Protein AF-0000000067030220 (afdb_homodimer)

InterPro domains:
  IPR007110 Immunoglobulin-like domain [PS50835] (12-114)
  IPR013783 Immunoglobulin-like fold [G3DSA:2.60.40.10] (2-117)
  IPR036179 Immunoglobulin-like domain superfamily [SSF48726] (13-114)

Organism: Dracunculus medinensis (NCBI:txid318479)

Foldseek 3Di:
DPPPPFFWPDFFDPDAAEEEAFDFWDKGWTWGDLVQQPCVFKKKFKWWADPNDIDGAAIDVDGDPPVAWDFDDDSTTGMITGGGDHCRPQQGKMWIWMAGPVPGDIDIGMYGYHYDD/DPPPPFQWPDFFDPDAAEEEAFDFWDKGWTWGDLVQQPCVFKKKFKWWADPNDIDGAAIDVDGDPPVAWDFDDDSTTGMITGGGDHCVPQQGKMWIWMAGPVPGDIDIGMYGYHYDD

Sequence (234 aa):
MSSDEQVFLTTPKSEPYFVLEGQTDLILECSFSPKYSNRSRYEVAWTMVTQDLPKHLTRNDASFVKSKYELLQNDRKYNLQIKRVQYQYDNGKFYCTLLDKENGAQKIAQATVVVMGMSSDEQVFLTTPKSEPYFVLEGQTDLILECSFSPKYSNRSRYEVAWTMVTQDLPKHLTRNDASFVKSKYELLQNDRKYNLQIKRVQYQYDNGKFYCTLLDKENGAQKIAQATVVVMG

Nearest PDB structures (foldseek):
  4at6-assembly8_P  TM=6.973E-01  e=7.890E-05  Mus musculus
  7xsa-assembly2_I  TM=7.658E-01  e=1.435E-03  Homo sapiens
  7czw-assembly1_L  TM=6.803E-01  e=2.630E-04  Homo sapiens
  7vac-assembly1_A  TM=7.139E-01  e=1.153E-03  Mus musculus
  5t3x-assembly1_E  TM=6.762E-01  e=1.435E-03  Homo sapiens

Structure (mmCIF, N/CA/C/O backbone):
data_AF-0000000067030220-model_v1
#
loop_
_entity.id
_entity.type
_entity.pdbx_description
1 polymer 'Ig-like domain-containing protein'
#
loop_
_atom_site.group_PDB
_atom_site.id
_atom_site.type_symbol
_atom_site.label_atom_id
_atom_site.label_alt_id
_atom_site.label_comp_id
_atom_site.label_asym_id
_atom_site.label_entity_id
_atom_site.label_seq_id
_atom_site.pdbx_PDB_ins_code
_atom_site.Cartn_x
_atom_site.Cartn_y
_atom_site.Cartn_z
_atom_site.occupancy
_atom_site.B_iso_or_equiv
_atom_site.auth_seq_id
_atom_site.auth_comp_id
_atom_site.auth_asym_id
_atom_site.auth_atom_id
_atom_site.pdbx_PDB_model_num
ATOM 1 N N . MET A 1 1 ? 32.25 12.406 -1.444 1 25.44 1 MET A N 1
ATOM 2 C CA . MET A 1 1 ? 31.141 12.18 -0.52 1 25.44 1 MET A CA 1
ATOM 3 C C . MET A 1 1 ? 29.812 12.055 -1.271 1 25.44 1 MET A C 1
ATOM 5 O O . MET A 1 1 ? 29.375 13.016 -1.902 1 25.44 1 MET A O 1
ATOM 9 N N . SER A 1 2 ? 29.328 11.188 -1.988 1 34.44 2 SER A N 1
ATOM 10 C CA . SER A 1 2 ? 28.188 11.219 -2.9 1 34.44 2 SER A CA 1
ATOM 11 C C . SER A 1 2 ? 26.969 11.82 -2.229 1 34.44 2 SER A C 1
ATOM 13 O O . SER A 1 2 ? 26.562 11.383 -1.146 1 34.44 2 SER A O 1
ATOM 15 N N . SER A 1 3 ? 26.531 13.008 -2.172 1 37.88 3 SER A N 1
ATOM 16 C CA . SER A 1 3 ? 25.594 13.766 -1.343 1 37.88 3 SER A CA 1
ATOM 17 C C . SER A 1 3 ? 24.266 13.023 -1.183 1 37.88 3 SER A C 1
ATOM 19 O O . SER A 1 3 ? 23.625 12.688 -2.172 1 37.88 3 SER A O 1
ATOM 21 N N . ASP A 1 4 ? 24 12.016 -0.39 1 47.59 4 ASP A N 1
ATOM 22 C CA . ASP A 1 4 ? 22.797 11.281 -0.052 1 47.59 4 ASP A CA 1
ATOM 23 C C . ASP A 1 4 ? 21.547 12.156 -0.223 1 47.59 4 ASP A C 1
ATOM 25 O O . ASP A 1 4 ? 21.328 13.086 0.551 1 47.59 4 ASP A O 1
ATOM 29 N N . GLU A 1 5 ? 21.297 12.516 -1.373 1 63.41 5 GLU A N 1
ATOM 30 C CA . GLU A 1 5 ? 20.266 13.453 -1.77 1 63.41 5 G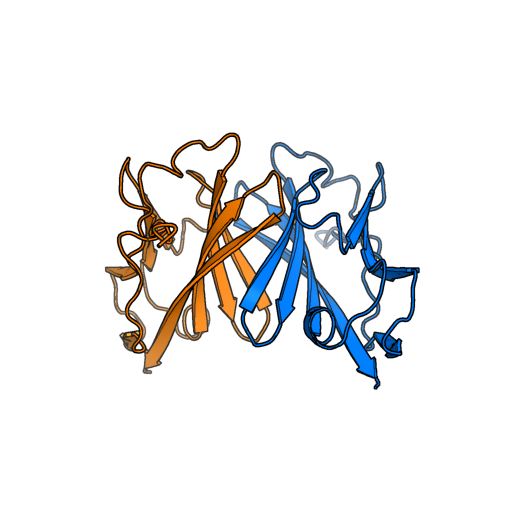LU A CA 1
ATOM 31 C C . GLU A 1 5 ? 18.969 13.211 -0.982 1 63.41 5 GLU A C 1
ATOM 33 O O . GLU A 1 5 ? 18.5 12.078 -0.889 1 63.41 5 GLU A O 1
ATOM 38 N N . GLN A 1 6 ? 18.594 14.102 -0.095 1 89.88 6 GLN A N 1
ATOM 39 C CA . GLN A 1 6 ? 17.469 14.117 0.817 1 89.88 6 GLN A CA 1
ATOM 40 C C . GLN A 1 6 ? 16.156 13.938 0.061 1 89.88 6 GLN A C 1
ATOM 42 O O . GLN A 1 6 ? 15.812 14.742 -0.806 1 89.88 6 GLN A O 1
ATOM 47 N N . VAL A 1 7 ? 15.516 12.789 0.095 1 95.81 7 VAL A N 1
ATOM 48 C CA . VAL A 1 7 ? 14.242 12.5 -0.558 1 95.81 7 VAL A CA 1
ATOM 49 C C . VAL A 1 7 ? 13.133 13.336 0.075 1 95.81 7 VAL A C 1
ATOM 51 O O . VAL A 1 7 ? 12.406 14.047 -0.625 1 95.81 7 VAL A O 1
ATOM 54 N N . PHE A 1 8 ? 13.102 13.383 1.329 1 97.75 8 PHE A N 1
ATOM 55 C CA . PHE A 1 8 ? 12.055 14.102 2.047 1 97.75 8 PHE A CA 1
ATOM 56 C C . PHE A 1 8 ? 12.555 15.477 2.48 1 97.75 8 PHE A C 1
ATOM 58 O O . PHE A 1 8 ? 13.672 15.609 2.982 1 97.75 8 PHE A O 1
ATOM 65 N N . LEU A 1 9 ? 11.742 16.453 2.184 1 97.25 9 LEU A N 1
ATOM 66 C CA . LEU A 1 9 ? 11.969 17.766 2.777 1 97.25 9 LEU A CA 1
ATOM 67 C C . LEU A 1 9 ? 11.258 17.891 4.117 1 97.25 9 LEU A C 1
ATOM 69 O O . LEU A 1 9 ? 11.75 18.547 5.027 1 97.25 9 LEU A O 1
ATOM 73 N N . THR A 1 10 ? 10.078 17.344 4.184 1 97.5 10 THR A N 1
ATOM 74 C CA . THR A 1 10 ? 9.305 17.25 5.414 1 97.5 10 THR A CA 1
ATOM 75 C C . THR A 1 10 ? 8.781 15.836 5.613 1 97.5 10 THR A C 1
ATOM 77 O O . THR A 1 10 ? 8.383 15.172 4.652 1 97.5 10 THR A O 1
ATOM 80 N N . THR A 1 11 ? 8.812 15.359 6.871 1 98.06 11 THR A N 1
ATOM 81 C CA . THR A 1 11 ? 8.25 14.07 7.258 1 98.06 11 THR A CA 1
ATOM 82 C C . THR A 1 11 ? 7.301 14.234 8.438 1 98.06 11 THR A C 1
ATOM 84 O O . THR A 1 11 ? 7.312 15.258 9.117 1 98.06 11 THR A O 1
ATOM 87 N N . PRO A 1 12 ? 6.402 13.188 8.617 1 98.06 12 PRO A N 1
ATOM 88 C CA . PRO A 1 12 ? 5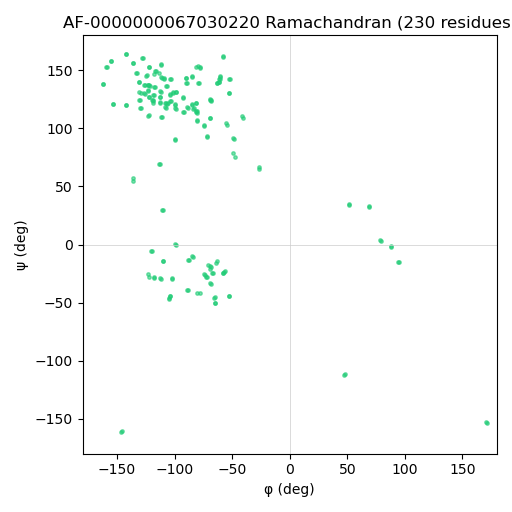.656 13.211 9.883 1 98.06 12 PRO A CA 1
ATOM 89 C C . PRO A 1 12 ? 6.566 13.203 11.109 1 98.06 12 PRO A C 1
ATOM 91 O O . PRO A 1 12 ? 7.746 12.859 11 1 98.06 12 PRO A O 1
ATOM 94 N N . LYS A 1 13 ? 5.945 13.602 12.172 1 96.94 13 LYS A N 1
ATOM 95 C CA . LYS A 1 13 ? 6.707 13.555 13.422 1 96.94 13 LYS A CA 1
ATOM 96 C C . LYS A 1 13 ? 7.133 12.125 13.75 1 96.94 13 LYS A C 1
ATOM 98 O O . LYS A 1 13 ? 6.379 11.18 13.516 1 96.94 13 LYS A O 1
ATOM 103 N N . SER A 1 14 ? 8.32 12.016 14.273 1 95.62 14 SER A N 1
ATOM 104 C CA . SER A 1 14 ? 8.805 10.703 14.68 1 95.62 14 SER A CA 1
ATOM 105 C C . SER A 1 14 ? 8.023 10.172 15.883 1 95.62 14 SER A C 1
ATOM 107 O O . SER A 1 14 ? 7.797 8.969 16 1 95.62 14 SER A O 1
ATOM 109 N N . GLU A 1 15 ? 7.613 11.141 16.766 1 97.88 15 GLU A N 1
ATOM 110 C CA . GLU A 1 15 ? 6.777 10.766 17.891 1 97.88 15 GLU A CA 1
ATOM 111 C C . GLU A 1 15 ? 5.328 10.555 17.469 1 97.88 15 GLU A C 1
ATOM 113 O O . GLU A 1 15 ? 4.84 11.219 16.562 1 97.88 15 GLU A O 1
ATOM 118 N N . PRO A 1 16 ? 4.633 9.688 18.203 1 98.06 16 PRO A N 1
ATOM 119 C CA . PRO A 1 16 ? 3.23 9.453 17.859 1 98.06 16 PRO A CA 1
ATOM 120 C C . PRO A 1 16 ? 2.375 10.711 17.969 1 98.06 16 PRO A C 1
ATOM 122 O O . PRO A 1 16 ? 2.617 11.547 18.844 1 98.06 16 PRO A O 1
ATOM 125 N N . TYR A 1 17 ? 1.498 10.859 17.031 1 98.38 17 TYR A N 1
ATOM 126 C CA . TYR A 1 17 ? 0.419 11.828 17.172 1 98.38 17 TYR A CA 1
ATOM 127 C C . TYR A 1 17 ? -0.638 11.336 18.141 1 98.38 17 TYR A C 1
ATOM 129 O O . TYR A 1 17 ? -1.468 10.492 17.797 1 98.38 17 TYR A O 1
ATOM 137 N N . PHE A 1 18 ? -0.667 11.82 19.344 1 98.19 18 PHE A N 1
ATOM 138 C CA . PHE A 1 18 ? -1.723 11.516 20.297 1 98.19 18 PHE A CA 1
ATOM 139 C C . PHE A 1 18 ? -2.928 12.422 20.078 1 98.19 18 PHE A C 1
ATOM 141 O O . PHE A 1 18 ? -2.816 13.648 20.188 1 98.19 18 PHE A O 1
ATOM 148 N N . VAL A 1 19 ? -3.992 11.797 19.75 1 98.38 19 VAL A N 1
ATOM 149 C CA . VAL A 1 19 ? -5.145 12.609 19.375 1 98.38 19 VAL A CA 1
ATOM 150 C C . VAL A 1 19 ? -6.406 12.047 20.016 1 98.38 19 VAL A C 1
ATOM 152 O O . VAL A 1 19 ? -6.465 10.859 20.344 1 98.38 19 VAL A O 1
ATOM 155 N N . LEU A 1 20 ? -7.438 12.898 20.188 1 97.81 20 LEU A N 1
ATOM 156 C CA . LEU A 1 20 ? -8.719 12.469 20.75 1 97.81 20 LEU A CA 1
ATOM 157 C C . LEU A 1 20 ? -9.664 12.016 19.641 1 97.81 20 LEU A C 1
ATOM 159 O O . LEU A 1 20 ? -9.68 12.602 18.547 1 97.81 20 LEU A O 1
ATOM 163 N N . GLU A 1 21 ? -10.422 10.969 20 1 97.69 21 GLU A N 1
ATOM 164 C CA . GLU A 1 21 ? -11.492 10.586 19.078 1 97.69 21 GLU A CA 1
ATOM 165 C C . GLU A 1 21 ? -12.375 11.773 18.734 1 97.69 21 GLU A C 1
ATOM 167 O O . GLU A 1 21 ? -12.75 12.547 19.625 1 97.69 21 GLU A O 1
ATOM 172 N N . GLY A 1 22 ? -12.594 11.961 17.438 1 97.5 22 GLY A N 1
ATOM 173 C CA . GLY A 1 22 ? -13.461 13.039 17 1 97.5 22 GLY A CA 1
ATOM 174 C C . GLY A 1 22 ? -12.711 14.305 16.656 1 97.5 22 GLY A C 1
ATOM 175 O O . GLY A 1 22 ? -13.273 15.234 16.078 1 97.5 22 GLY A O 1
ATOM 176 N N . GLN A 1 23 ? -11.43 14.359 17.094 1 97.25 23 GLN A N 1
ATOM 177 C CA . GLN A 1 23 ? -10.625 15.523 16.734 1 97.25 23 GLN A CA 1
ATOM 178 C C . GLN A 1 23 ? -10.648 15.75 15.219 1 97.25 23 GLN A C 1
ATOM 180 O O . GLN A 1 23 ? -10.68 14.797 14.445 1 97.25 23 GLN A O 1
ATOM 185 N N . THR A 1 24 ? -10.68 17.016 14.859 1 96.69 24 THR A N 1
ATOM 186 C CA . THR A 1 24 ? -10.703 17.328 13.438 1 96.69 24 THR A CA 1
ATOM 187 C C . THR A 1 24 ? -9.398 18 13 1 96.69 24 THR A C 1
ATOM 189 O O . THR A 1 24 ? -8.625 18.453 13.844 1 96.69 24 THR A O 1
ATOM 192 N N . ASP A 1 25 ? -9.109 17.844 11.695 1 90.88 25 ASP A N 1
ATOM 193 C CA . ASP A 1 25 ? -8.078 18.609 11 1 90.88 25 ASP A CA 1
ATOM 194 C C . ASP A 1 25 ? -6.68 18.219 11.477 1 90.88 25 ASP A C 1
ATOM 196 O O . ASP A 1 25 ? -5.836 19.078 11.711 1 90.88 25 ASP A O 1
ATOM 200 N N . LEU A 1 26 ? -6.5 16.984 11.852 1 97.88 26 LEU A N 1
ATOM 201 C CA . LEU A 1 26 ? -5.148 16.484 12.031 1 97.88 26 LEU A CA 1
ATOM 202 C C . LEU A 1 26 ? -4.422 16.375 10.695 1 97.88 26 LEU A C 1
ATOM 204 O O . LEU A 1 26 ? -4.926 15.75 9.758 1 97.88 26 LEU A O 1
ATOM 208 N N . ILE A 1 27 ? -3.285 17.016 10.586 1 98.44 27 ILE A N 1
ATOM 209 C CA . ILE A 1 27 ? -2.537 17 9.328 1 98.44 27 ILE A CA 1
ATOM 210 C C . ILE A 1 27 ? -1.228 16.234 9.516 1 98.44 27 ILE A C 1
ATOM 212 O O . ILE A 1 27 ? -0.438 16.547 10.406 1 98.44 27 ILE A O 1
ATOM 216 N N . LEU A 1 28 ? -0.983 15.219 8.781 1 98.75 28 LEU A N 1
ATOM 217 C CA . LEU A 1 28 ? 0.29 14.516 8.672 1 98.75 28 LEU A CA 1
ATOM 218 C C . LEU A 1 28 ? 1.135 15.086 7.539 1 98.75 28 LEU A C 1
ATOM 220 O O . LEU A 1 28 ? 0.777 14.961 6.363 1 98.75 28 LEU A O 1
ATOM 224 N N . GLU A 1 29 ? 2.256 15.688 7.922 1 98.38 29 GLU A N 1
ATOM 225 C CA . GLU A 1 29 ? 3.051 16.422 6.941 1 98.38 29 GLU A CA 1
ATOM 226 C C . GLU A 1 29 ? 4.004 15.5 6.191 1 98.38 29 GLU A C 1
ATOM 228 O O . GLU A 1 29 ? 4.566 14.57 6.781 1 98.38 29 GLU A O 1
ATOM 233 N N . CYS A 1 30 ? 4.184 15.812 4.945 1 98.5 30 CYS A N 1
ATOM 234 C CA . CYS A 1 30 ? 5.109 15.109 4.062 1 98.5 30 CYS A CA 1
ATOM 235 C C . CYS A 1 30 ? 5.426 15.945 2.83 1 98.5 30 CYS A C 1
ATOM 237 O O . CYS A 1 30 ? 4.543 16.609 2.281 1 98.5 30 CYS A O 1
ATOM 239 N N . SER A 1 31 ? 6.668 15.984 2.41 1 98.12 31 SER A N 1
ATOM 240 C CA . SER A 1 31 ? 7.062 16.641 1.168 1 98.12 31 SER A CA 1
ATOM 241 C C . SER A 1 31 ? 8.359 16.047 0.618 1 98.12 31 SER A C 1
ATOM 243 O O . SER A 1 31 ? 9.141 15.461 1.363 1 98.12 31 SER A O 1
ATOM 245 N N . PHE A 1 32 ? 8.484 16.25 -0.64 1 97.12 32 PHE A N 1
ATOM 246 C CA . PHE A 1 32 ? 9.609 15.633 -1.321 1 97.12 32 PHE A CA 1
ATOM 247 C C . PHE A 1 32 ? 10.477 16.688 -2.002 1 97.12 32 PHE A C 1
ATOM 249 O O . PHE A 1 32 ? 9.984 17.734 -2.414 1 97.12 32 PHE A O 1
ATOM 256 N N . SER A 1 33 ? 11.703 16.359 -2.137 1 95.94 33 SER A N 1
ATOM 257 C CA . SER A 1 33 ? 12.617 17.188 -2.908 1 95.94 33 SER A CA 1
ATOM 258 C C . SER A 1 33 ? 12.156 17.312 -4.355 1 95.94 33 SER A C 1
ATOM 260 O O . SER A 1 33 ? 11.648 16.359 -4.941 1 95.94 33 SER A O 1
ATOM 262 N N . PRO A 1 34 ? 12.375 18.5 -4.992 1 94.44 34 PRO A N 1
ATOM 263 C CA . PRO A 1 34 ? 11.961 18.734 -6.379 1 94.44 34 PRO A CA 1
ATOM 264 C C . PRO A 1 34 ? 12.57 17.719 -7.348 1 94.44 34 PRO A C 1
ATOM 266 O O . PRO A 1 34 ? 12.008 17.453 -8.414 1 94.44 34 PRO A O 1
ATOM 269 N N . LYS A 1 35 ? 13.633 17.172 -6.953 1 93.75 35 LYS A N 1
ATOM 270 C CA . LYS A 1 35 ? 14.305 16.172 -7.77 1 93.75 35 LYS A CA 1
ATOM 271 C C . LYS A 1 35 ? 13.375 15 -8.078 1 93.75 35 LYS A C 1
ATOM 273 O O . LYS A 1 35 ? 13.523 14.344 -9.109 1 93.75 35 LYS A O 1
ATOM 278 N N . TYR A 1 36 ? 12.406 14.812 -7.242 1 95.25 36 TYR A N 1
ATOM 279 C CA . TYR A 1 36 ? 11.562 13.633 -7.352 1 95.25 36 TYR A CA 1
ATOM 280 C C . TYR A 1 36 ? 10.156 14 -7.812 1 95.25 36 TYR A C 1
ATOM 282 O O . TYR A 1 36 ? 9.188 13.312 -7.48 1 95.25 36 TYR A O 1
ATOM 290 N N . SER A 1 37 ? 10.062 15.062 -8.578 1 94.19 37 SER A N 1
ATOM 291 C CA . SER A 1 37 ? 8.758 15.594 -8.969 1 94.19 37 SER A CA 1
ATOM 292 C C . SER A 1 37 ? 8.25 14.93 -10.242 1 94.19 37 SER A C 1
ATOM 294 O O . SER A 1 37 ? 7.082 15.07 -10.602 1 94.19 37 SER A O 1
ATOM 296 N N . ASN A 1 38 ? 9.109 14.195 -10.984 1 95.12 38 ASN A N 1
ATOM 297 C CA . ASN A 1 38 ? 8.727 13.539 -12.227 1 95.12 38 ASN A CA 1
ATOM 298 C C . ASN A 1 38 ? 7.773 12.367 -11.969 1 95.12 38 ASN A C 1
ATOM 300 O O . ASN A 1 38 ? 8.211 11.289 -11.562 1 95.12 38 ASN A O 1
ATOM 304 N N . ARG A 1 39 ? 6.469 12.477 -12.328 1 93.81 39 ARG A N 1
ATOM 305 C CA . ARG A 1 39 ? 5.449 11.484 -11.992 1 93.81 39 ARG A CA 1
ATOM 306 C C . ARG A 1 39 ? 5.438 10.336 -12.992 1 93.81 39 ARG A C 1
ATOM 308 O O . ARG A 1 39 ? 4.762 9.328 -12.781 1 93.81 39 ARG A O 1
ATOM 315 N N . SER A 1 40 ? 6.145 10.477 -14.094 1 94.81 40 SER A N 1
ATOM 316 C CA . SER A 1 40 ? 6.312 9.336 -14.984 1 94.81 40 SER A CA 1
ATOM 317 C C . SER A 1 40 ? 7.25 8.297 -14.383 1 94.81 40 SER A C 1
ATOM 319 O O . SER A 1 40 ? 7.133 7.105 -14.672 1 94.81 40 SER A O 1
ATOM 321 N N . ARG A 1 41 ? 8.148 8.82 -13.555 1 96.31 41 ARG A N 1
ATOM 322 C CA . ARG A 1 41 ? 9.109 7.906 -12.953 1 96.31 41 ARG A CA 1
ATOM 323 C C . ARG A 1 41 ? 8.766 7.629 -11.492 1 96.31 41 ARG A C 1
ATOM 325 O O . ARG A 1 41 ? 8.742 6.473 -11.062 1 96.31 41 ARG A O 1
ATOM 332 N N . TYR A 1 42 ? 8.461 8.711 -10.75 1 96.88 42 TYR A N 1
ATOM 333 C CA . TYR A 1 42 ? 8.234 8.57 -9.32 1 96.88 42 TYR A CA 1
ATOM 334 C C . TYR A 1 42 ? 6.746 8.641 -8.992 1 96.88 42 TYR A C 1
ATOM 336 O O . TYR A 1 42 ? 6.004 9.398 -9.625 1 96.88 42 TYR A O 1
ATOM 344 N N . GLU A 1 43 ? 6.379 7.84 -8.062 1 97.06 43 GLU A N 1
ATOM 345 C CA . GLU A 1 43 ? 5.023 7.848 -7.527 1 97.06 43 GLU A CA 1
ATOM 346 C C . GLU A 1 43 ? 5.027 8.117 -6.023 1 97.06 43 GLU A C 1
ATOM 348 O O . GLU A 1 43 ? 5.871 7.586 -5.297 1 97.06 43 GLU A O 1
ATOM 353 N N . VAL A 1 44 ? 4.117 8.961 -5.594 1 97.56 44 VAL A N 1
ATOM 354 C CA . VAL A 1 44 ? 3.984 9.234 -4.168 1 97.56 44 VAL A CA 1
ATOM 355 C C . VAL A 1 44 ? 2.613 8.766 -3.68 1 97.56 44 VAL A C 1
ATOM 357 O O . VAL A 1 44 ? 1.64 8.781 -4.438 1 97.56 44 VAL A O 1
ATOM 360 N N . ALA A 1 45 ? 2.561 8.352 -2.408 1 98.38 45 ALA A N 1
ATOM 361 C CA . ALA A 1 45 ? 1.303 7.809 -1.907 1 98.38 45 ALA A CA 1
ATOM 362 C C . ALA A 1 45 ? 1.243 7.875 -0.384 1 98.38 45 ALA A C 1
ATOM 364 O O . ALA A 1 45 ? 2.279 7.895 0.284 1 98.38 45 ALA A O 1
ATOM 365 N N . TRP A 1 46 ? 0.033 7.953 0.089 1 98.75 46 TRP A N 1
ATOM 366 C CA . TRP A 1 46 ? -0.25 7.625 1.481 1 98.75 46 TRP A CA 1
ATOM 367 C C . TRP A 1 46 ? -0.908 6.254 1.594 1 98.75 46 TRP A C 1
ATOM 369 O O . TRP A 1 46 ? -1.867 5.957 0.877 1 98.75 46 TRP A O 1
ATOM 379 N N . THR A 1 47 ? -0.373 5.414 2.438 1 98.62 47 THR A N 1
ATOM 380 C CA . THR A 1 47 ? -0.932 4.117 2.801 1 98.62 47 THR A CA 1
ATOM 381 C C . THR A 1 47 ? -1.145 4.023 4.309 1 98.62 47 THR A C 1
ATOM 383 O O . THR A 1 47 ? -0.329 4.52 5.09 1 98.62 47 THR A O 1
ATOM 386 N N . MET A 1 48 ? -2.236 3.488 4.648 1 97.88 48 MET A N 1
ATOM 387 C CA . MET A 1 48 ? -2.455 3.232 6.066 1 97.88 48 MET A CA 1
ATOM 388 C C . MET A 1 48 ? -2.395 1.738 6.367 1 97.88 48 MET A C 1
ATOM 390 O O . MET A 1 48 ? -2.828 0.919 5.555 1 97.88 48 MET A O 1
ATOM 394 N N . VAL A 1 49 ? -1.849 1.405 7.492 1 96.38 49 VAL A N 1
ATOM 395 C CA . VAL A 1 49 ? -1.869 0.035 7.996 1 96.38 49 VAL A CA 1
ATOM 396 C C . VAL A 1 49 ? -2.514 0.001 9.383 1 96.38 49 VAL A C 1
ATOM 398 O O . VAL A 1 49 ? -1.978 0.569 10.336 1 96.38 49 VAL A O 1
ATOM 401 N N . THR A 1 50 ? -3.623 -0.571 9.375 1 90.56 50 THR A N 1
ATOM 402 C CA . THR A 1 50 ? -4.324 -0.807 10.633 1 90.56 50 THR A CA 1
ATOM 403 C C . THR A 1 50 ? -4.625 -2.293 10.812 1 90.56 50 THR A C 1
ATOM 405 O O . THR A 1 50 ? -5.062 -2.961 9.875 1 90.56 50 THR A O 1
ATOM 408 N N . GLN A 1 51 ? -4.336 -2.842 12 1 85.81 51 GLN A N 1
ATOM 409 C CA . GLN A 1 51 ? -4.539 -4.262 12.266 1 85.81 51 GLN A CA 1
ATOM 410 C C . GLN A 1 51 ? -3.893 -5.125 11.188 1 85.81 51 GLN A C 1
ATOM 412 O O . GLN A 1 51 ? -4.523 -6.051 10.664 1 85.81 51 GLN A O 1
ATOM 417 N N . ASP A 1 52 ? -2.803 -4.727 10.633 1 86.62 52 ASP A N 1
ATOM 418 C CA . ASP A 1 52 ? -1.959 -5.426 9.672 1 86.62 52 ASP A CA 1
ATOM 419 C C . ASP A 1 52 ? -2.547 -5.344 8.258 1 86.62 52 ASP A C 1
ATOM 421 O O . ASP A 1 52 ? -2.09 -6.035 7.352 1 86.62 52 ASP A O 1
ATOM 425 N N . LEU A 1 53 ? -3.656 -4.602 8.18 1 93.31 53 LEU A N 1
ATOM 426 C CA . LEU A 1 53 ? -4.309 -4.477 6.883 1 93.31 53 LEU A CA 1
ATOM 427 C C . LEU A 1 53 ? -3.934 -3.164 6.207 1 93.31 53 LEU A C 1
ATOM 429 O O . LEU A 1 53 ? -4.25 -2.086 6.715 1 93.31 53 LEU A O 1
ATOM 433 N N . PRO A 1 54 ? -3.262 -3.281 5.043 1 97.31 54 PRO A N 1
ATOM 434 C CA . PRO A 1 54 ? -2.951 -2.045 4.324 1 97.31 54 PRO A CA 1
ATOM 435 C C . PRO A 1 54 ? -4.145 -1.5 3.541 1 97.31 54 PRO A C 1
ATOM 437 O O . PRO A 1 54 ? -4.922 -2.273 2.977 1 97.31 54 PRO A O 1
ATOM 440 N N . LYS A 1 55 ? -4.316 -0.211 3.576 1 97.25 55 LYS A N 1
ATOM 441 C CA . LYS A 1 55 ? -5.301 0.503 2.77 1 97.25 55 LYS A CA 1
ATOM 442 C C . LYS A 1 55 ? -4.648 1.626 1.969 1 97.25 55 LYS A C 1
ATOM 444 O O . LYS A 1 55 ? -3.875 2.416 2.514 1 97.25 55 LYS A O 1
ATOM 449 N N . HIS A 1 56 ? -4.949 1.633 0.707 1 98.5 56 HIS A N 1
ATOM 450 C CA . HIS A 1 56 ? -4.449 2.682 -0.174 1 98.5 56 HIS A CA 1
ATOM 451 C C . HIS A 1 56 ? -5.293 3.947 -0.06 1 98.5 56 HIS A C 1
ATOM 453 O O . HIS A 1 56 ? -6.477 3.943 -0.407 1 98.5 56 HIS A O 1
ATOM 459 N N . LEU A 1 57 ? -4.68 5.02 0.294 1 98.38 57 LEU A N 1
ATOM 460 C CA . LEU A 1 57 ? -5.457 6.23 0.539 1 98.38 57 LEU A CA 1
ATOM 461 C C . LEU A 1 57 ? -5.32 7.207 -0.624 1 98.38 57 LEU A C 1
ATOM 463 O O . LEU A 1 57 ? -6.305 7.82 -1.045 1 98.38 57 LEU A O 1
ATOM 467 N N . THR A 1 58 ? -4.086 7.371 -1.089 1 98.19 58 THR A N 1
ATOM 468 C CA . THR A 1 58 ? -3.826 8.32 -2.168 1 98.19 58 THR A CA 1
ATOM 469 C C . THR A 1 58 ? -2.768 7.773 -3.121 1 98.19 58 THR A C 1
ATOM 471 O O . THR A 1 58 ? -2.037 6.84 -2.779 1 98.19 58 THR A O 1
ATOM 474 N N . ARG A 1 59 ? -2.684 8.328 -4.238 1 96.31 59 ARG A N 1
ATOM 475 C CA . ARG A 1 59 ? -1.647 8.102 -5.242 1 96.31 59 ARG A CA 1
ATOM 476 C C . ARG A 1 59 ? -1.461 9.328 -6.125 1 96.31 59 ARG A C 1
ATOM 478 O O . ARG A 1 59 ? -2.387 9.742 -6.828 1 96.31 59 ARG A O 1
ATOM 485 N N . ASN A 1 60 ? -0.25 9.82 -6.098 1 95.44 60 ASN A N 1
ATOM 486 C CA . ASN A 1 60 ? -0 11.078 -6.797 1 95.44 60 ASN A CA 1
ATOM 487 C C . ASN A 1 60 ? -1.054 12.125 -6.457 1 95.44 60 ASN A C 1
ATOM 489 O O . ASN A 1 60 ? -1.206 12.508 -5.297 1 95.44 60 ASN A O 1
ATOM 493 N N . ASP A 1 61 ? -1.899 12.492 -7.418 1 95.5 61 ASP A N 1
ATOM 494 C CA . ASP A 1 61 ? -2.867 13.547 -7.137 1 95.5 61 ASP A CA 1
ATOM 495 C C . ASP A 1 61 ? -4.242 12.961 -6.816 1 95.5 61 ASP A C 1
ATOM 497 O O . ASP A 1 61 ? -5.184 13.703 -6.531 1 95.5 61 ASP A O 1
ATOM 501 N N . ALA A 1 62 ? -4.336 11.641 -6.836 1 94.75 62 ALA A N 1
ATOM 502 C CA . ALA A 1 62 ? -5.625 10.992 -6.594 1 94.75 62 ALA A CA 1
ATOM 503 C C . ALA A 1 62 ? -5.82 10.695 -5.109 1 94.75 62 ALA A C 1
ATOM 505 O O . ALA A 1 62 ? -4.879 10.289 -4.422 1 94.75 62 ALA A O 1
ATOM 506 N N . SER A 1 63 ? -7.059 10.938 -4.652 1 96.75 63 SER A N 1
ATOM 507 C CA . SER A 1 63 ? -7.508 10.555 -3.32 1 96.75 63 SER A CA 1
ATOM 508 C C . SER A 1 63 ? -8.664 9.562 -3.393 1 96.75 63 SER A C 1
ATOM 510 O O . SER A 1 63 ? -9.672 9.82 -4.043 1 96.75 63 SER A O 1
ATOM 512 N N . PHE A 1 64 ? -8.508 8.438 -2.654 1 97.75 64 PHE A N 1
ATOM 513 C CA . PHE A 1 64 ? -9.461 7.355 -2.871 1 97.75 64 PHE A CA 1
ATOM 514 C C . PHE A 1 64 ? -10.5 7.32 -1.756 1 97.75 64 PHE A C 1
ATOM 516 O O . PHE A 1 64 ? -11.609 6.824 -1.953 1 97.75 64 PHE A O 1
ATOM 523 N N . VAL A 1 65 ? -10.125 7.727 -0.634 1 96.25 65 VAL A N 1
ATOM 524 C CA . VAL A 1 65 ? -11.039 7.727 0.504 1 96.25 65 VAL A CA 1
ATOM 525 C C . VAL A 1 65 ? -11.359 9.164 0.906 1 96.25 65 VAL A C 1
ATOM 527 O O . VAL A 1 65 ? -11.062 9.586 2.027 1 96.25 65 VAL A O 1
ATOM 530 N N . LYS A 1 66 ? -12.039 9.844 0.149 1 95.69 66 LYS A N 1
ATOM 531 C CA . LYS A 1 66 ? -12.227 11.289 0.246 1 95.69 66 LYS A CA 1
ATOM 532 C C . LYS A 1 66 ? -13.141 11.648 1.412 1 95.69 66 LYS A C 1
ATOM 534 O O . LYS A 1 66 ? -13.086 12.766 1.931 1 95.69 66 LYS A O 1
ATOM 539 N N . SER A 1 67 ? -13.961 10.727 1.737 1 95.25 67 SER A N 1
ATOM 540 C CA . SER A 1 67 ? -14.891 11.008 2.83 1 95.25 67 SER A CA 1
ATOM 541 C C . SER A 1 67 ? -14.156 11.102 4.164 1 95.25 67 SER A C 1
ATOM 543 O O . SER A 1 67 ? -14.641 11.742 5.102 1 95.25 67 SER A O 1
ATOM 545 N N . LYS A 1 68 ? -12.969 10.578 4.234 1 96.38 68 LYS A N 1
ATOM 546 C CA . LYS A 1 68 ? -12.289 10.484 5.523 1 96.38 68 LYS A CA 1
ATOM 547 C C . LYS A 1 68 ? -10.992 11.289 5.523 1 96.38 68 LYS A C 1
ATOM 549 O O . LYS A 1 68 ? -10.57 11.789 6.566 1 96.38 68 LYS A O 1
ATOM 554 N N . TYR A 1 69 ? -10.406 11.43 4.367 1 98 69 TYR A N 1
ATOM 555 C CA . TYR A 1 69 ? -9.102 12.062 4.281 1 98 69 TYR A CA 1
ATOM 556 C C . TYR A 1 69 ? -9.062 13.094 3.162 1 98 69 TYR A C 1
ATOM 558 O O . TYR A 1 69 ? -9.773 12.961 2.162 1 98 69 TYR A O 1
ATOM 566 N N . GLU A 1 70 ? -8.273 14.148 3.389 1 97.56 70 GLU A N 1
ATOM 567 C CA . GLU A 1 70 ? -8.031 15.164 2.369 1 97.56 70 GLU A CA 1
ATOM 568 C C . GLU A 1 70 ? -6.547 15.242 2.018 1 97.56 70 GLU A C 1
ATOM 570 O O . GLU A 1 70 ? -5.699 15.367 2.904 1 97.56 70 GLU A O 1
ATOM 575 N N . LEU A 1 71 ? -6.285 15.062 0.767 1 98.19 71 LEU A N 1
ATOM 576 C CA . LEU A 1 71 ? -4.922 15.266 0.293 1 98.19 71 LEU A CA 1
ATOM 577 C C . LEU A 1 71 ? -4.641 16.75 0.052 1 98.19 71 LEU A C 1
ATOM 579 O O . LEU A 1 71 ? -5.273 17.375 -0.802 1 98.19 71 LEU A O 1
ATOM 583 N N . LEU A 1 72 ? -3.752 17.281 0.835 1 97.62 72 LEU A N 1
ATOM 584 C CA . LEU A 1 72 ? -3.299 18.656 0.695 1 97.62 72 LEU A CA 1
ATOM 585 C C . LEU A 1 72 ? -1.961 18.719 -0.035 1 97.62 72 LEU A C 1
ATOM 587 O O . LEU A 1 72 ? -0.902 18.656 0.594 1 97.62 72 LEU A O 1
ATOM 591 N N . GLN A 1 73 ? -2.107 18.844 -1.399 1 94.5 73 GLN A N 1
ATOM 592 C CA . GLN A 1 73 ? -0.88 18.766 -2.186 1 94.5 73 GLN A CA 1
ATOM 593 C C . GLN A 1 73 ? -0.725 20 -3.084 1 94.5 73 GLN A C 1
ATOM 595 O O . GLN A 1 73 ? -1.718 20.594 -3.5 1 94.5 73 GLN A O 1
ATOM 600 N N . ASN A 1 74 ? 0.518 20.344 -3.215 1 90.06 74 ASN A N 1
ATOM 601 C CA . ASN A 1 74 ? 0.969 21.281 -4.238 1 90.06 74 ASN A CA 1
ATOM 602 C C . ASN A 1 74 ? 2.369 20.938 -4.738 1 90.06 74 ASN A C 1
ATOM 604 O O . ASN A 1 74 ? 2.779 19.781 -4.695 1 90.06 74 ASN A O 1
ATOM 608 N N . ASP A 1 75 ? 3.082 21.859 -5.379 1 81.62 75 ASP A N 1
ATOM 609 C CA . ASP A 1 75 ? 4.375 21.562 -5.984 1 81.62 75 ASP A CA 1
ATOM 610 C C . ASP A 1 75 ? 5.395 21.156 -4.926 1 81.62 75 ASP A C 1
ATOM 612 O O . ASP A 1 75 ? 6.406 20.531 -5.242 1 81.62 75 ASP A O 1
ATOM 616 N N . ARG A 1 76 ? 5.094 21.406 -3.658 1 81.19 76 ARG A N 1
ATOM 617 C CA . ARG A 1 76 ? 6.102 21.188 -2.629 1 81.19 76 ARG A CA 1
ATOM 618 C C . ARG A 1 76 ? 5.594 20.219 -1.565 1 81.19 76 ARG A C 1
ATOM 620 O O . ARG A 1 76 ? 6.383 19.578 -0.871 1 81.19 76 ARG A O 1
ATOM 627 N N . LYS A 1 77 ? 4.262 20.156 -1.424 1 94.44 77 LYS A N 1
ATOM 628 C CA . LYS A 1 77 ? 3.703 19.453 -0.27 1 94.44 77 LYS A CA 1
ATOM 629 C C . LYS A 1 77 ? 2.85 18.266 -0.708 1 94.44 77 LYS A C 1
ATOM 631 O O . LYS A 1 77 ? 2.199 18.312 -1.754 1 94.44 77 LYS A O 1
ATOM 636 N N . TYR A 1 78 ? 2.877 17.25 0.113 1 98.31 78 TYR A N 1
ATOM 637 C CA . TYR A 1 78 ? 2.031 16.078 -0.034 1 98.31 78 TYR A CA 1
ATOM 638 C C . TYR A 1 78 ? 1.445 15.648 1.309 1 98.31 78 TYR A C 1
ATOM 640 O O . TYR A 1 78 ? 1.564 14.492 1.709 1 98.31 78 TYR A O 1
ATOM 648 N N . ASN A 1 79 ? 0.756 16.547 1.946 1 98.75 79 ASN A N 1
ATOM 649 C CA . ASN A 1 79 ? 0.206 16.344 3.281 1 98.75 79 ASN A CA 1
ATOM 650 C C . ASN A 1 79 ? -1.106 15.562 3.234 1 98.75 79 ASN A C 1
ATOM 652 O O . ASN A 1 79 ? -1.824 15.609 2.234 1 98.75 79 ASN A O 1
ATOM 656 N N . LEU A 1 80 ? -1.375 14.867 4.301 1 98.75 80 LEU A N 1
ATOM 657 C CA . LEU A 1 80 ? -2.648 14.18 4.469 1 98.75 80 LEU A CA 1
ATOM 658 C C . LEU A 1 80 ? -3.393 14.703 5.691 1 98.75 80 LEU A C 1
ATOM 660 O O . LEU A 1 80 ? -2.846 14.719 6.797 1 98.75 80 LEU A O 1
ATOM 664 N N . GLN A 1 81 ? -4.594 15.141 5.449 1 98.56 81 GLN A N 1
ATOM 665 C CA . GLN A 1 81 ? -5.438 15.594 6.551 1 98.56 81 GLN A CA 1
ATOM 666 C C . GLN A 1 81 ? -6.492 14.539 6.902 1 98.56 81 GLN A C 1
ATOM 668 O O . GLN A 1 81 ? -7.234 14.086 6.031 1 98.56 81 GLN A O 1
ATOM 673 N N . ILE A 1 82 ? -6.523 14.102 8.125 1 98.38 82 ILE A N 1
ATOM 674 C CA . ILE A 1 82 ? -7.629 13.305 8.641 1 98.38 82 ILE A CA 1
ATOM 675 C C . ILE A 1 82 ? -8.789 14.219 9.023 1 98.38 82 ILE A C 1
ATOM 677 O O . ILE A 1 82 ? -8.672 15.039 9.938 1 98.38 82 ILE A O 1
ATOM 681 N N . LYS A 1 83 ? -9.891 14.117 8.359 1 98.12 83 LYS A N 1
ATOM 682 C CA . LYS A 1 83 ? -10.992 15.062 8.516 1 98.12 83 LYS A CA 1
ATOM 683 C C . LYS A 1 83 ? -11.586 14.984 9.922 1 98.12 83 LYS A C 1
ATOM 685 O O . LYS A 1 83 ? -11.797 16.016 10.562 1 98.12 83 LYS A O 1
ATOM 690 N N . ARG A 1 84 ? -11.891 13.742 10.328 1 98.12 84 ARG A N 1
ATOM 691 C CA . ARG A 1 84 ? -12.375 13.461 11.68 1 98.12 84 ARG A CA 1
ATOM 692 C C . ARG A 1 84 ? -11.797 12.148 12.203 1 98.12 84 ARG A C 1
ATOM 694 O O . ARG A 1 84 ? -12.062 11.086 11.641 1 98.12 84 ARG A O 1
ATOM 701 N N . VAL A 1 85 ? -11.094 12.234 13.281 1 98.12 85 VAL A N 1
ATOM 702 C CA . VAL A 1 85 ? -10.367 11.094 13.812 1 98.12 85 VAL A CA 1
ATOM 703 C C . VAL A 1 85 ? -11.352 10.047 14.344 1 98.12 85 VAL A C 1
ATOM 705 O O . VAL A 1 85 ? -12.234 10.367 15.141 1 98.12 85 VAL A O 1
ATOM 708 N N . GLN A 1 86 ? -11.25 8.898 13.867 1 96.62 86 GLN A N 1
ATOM 709 C CA . GLN A 1 86 ? -12.023 7.758 14.344 1 96.62 86 GLN A CA 1
ATOM 710 C C . GLN A 1 86 ? -11.109 6.621 14.805 1 96.62 86 GLN A C 1
ATOM 712 O O . GLN A 1 86 ? -10.234 6.184 14.055 1 96.62 86 GLN A O 1
ATOM 717 N N . TYR A 1 87 ? -11.359 6.168 16.047 1 97.25 87 TYR A N 1
ATOM 718 C CA . TYR A 1 87 ? -10.5 5.152 16.641 1 97.25 87 TYR A CA 1
ATOM 719 C C . TYR A 1 87 ? -10.367 3.943 15.727 1 97.25 87 TYR A C 1
ATOM 721 O O . TYR A 1 87 ? -9.258 3.498 15.43 1 97.25 87 TYR A O 1
ATOM 729 N N . GLN A 1 88 ? -11.492 3.479 15.148 1 93.94 88 GLN A N 1
ATOM 730 C CA . GLN A 1 88 ? -11.539 2.232 14.391 1 93.94 88 GLN A CA 1
ATOM 731 C C . GLN A 1 88 ? -10.734 2.342 13.102 1 93.94 88 GLN A C 1
ATOM 733 O O . GLN A 1 88 ? -10.297 1.329 12.547 1 93.94 88 GLN A O 1
ATOM 738 N N . TYR A 1 89 ? -10.547 3.566 12.578 1 93.62 89 TYR A N 1
ATOM 739 C CA . TYR A 1 89 ? -9.945 3.734 11.266 1 93.62 89 TYR A CA 1
ATOM 740 C C . TYR A 1 89 ? -8.562 4.371 11.383 1 93.62 89 TYR A C 1
ATOM 742 O O . TYR A 1 89 ? -7.676 4.098 10.57 1 93.62 89 TYR A O 1
ATOM 750 N N . ASP A 1 90 ? -8.406 5.168 12.414 1 97 90 ASP A N 1
ATOM 751 C CA . ASP A 1 90 ? -7.254 6.062 12.367 1 97 90 ASP A CA 1
ATOM 752 C C . ASP A 1 90 ? -6.199 5.648 13.391 1 97 90 ASP A C 1
ATOM 754 O O . ASP A 1 90 ? -5.074 6.148 13.367 1 97 90 ASP A O 1
ATOM 758 N N . ASN A 1 91 ? -6.543 4.754 14.383 1 97.12 91 ASN A N 1
ATOM 759 C CA . ASN A 1 91 ? -5.559 4.258 15.336 1 97.12 91 ASN A CA 1
ATOM 760 C C . ASN A 1 91 ? -4.59 3.277 14.688 1 97.12 91 ASN A C 1
ATOM 762 O O . ASN A 1 91 ? -4.895 2.09 14.562 1 97.12 91 ASN A O 1
ATOM 766 N N . GLY A 1 92 ? -3.553 3.762 14.258 1 96.62 92 GLY A N 1
ATOM 767 C CA . GLY A 1 92 ? -2.594 2.949 13.523 1 96.62 92 GLY A CA 1
ATOM 768 C C . GLY A 1 92 ? -1.492 3.766 12.875 1 96.62 92 GLY A C 1
ATOM 769 O O . GLY A 1 92 ? -1.102 4.812 13.391 1 96.62 92 GLY A O 1
ATOM 770 N N . LYS A 1 93 ? -0.936 3.209 11.766 1 98.06 93 LYS A N 1
ATOM 771 C CA . LYS A 1 93 ? 0.233 3.814 11.133 1 98.06 93 LYS A CA 1
ATOM 772 C C . LYS A 1 93 ? -0.083 4.27 9.711 1 98.06 93 LYS A C 1
ATOM 774 O O . LYS A 1 93 ? -0.783 3.57 8.969 1 98.06 93 LYS A O 1
ATOM 779 N N . PHE A 1 94 ? 0.356 5.406 9.414 1 98.62 94 PHE A N 1
ATOM 780 C CA . PHE A 1 94 ? 0.271 5.988 8.078 1 98.62 94 PHE A CA 1
ATOM 781 C C . PHE A 1 94 ? 1.653 6.109 7.453 1 98.62 94 PHE A C 1
ATOM 783 O O . PHE A 1 94 ? 2.625 6.438 8.133 1 98.62 94 PHE A O 1
ATOM 790 N N . TYR A 1 95 ? 1.74 5.902 6.188 1 98.69 95 TYR A N 1
ATOM 791 C CA . TYR A 1 95 ? 3.033 5.887 5.516 1 98.69 95 TYR A CA 1
ATOM 792 C C . TYR A 1 95 ? 3.02 6.793 4.289 1 98.69 95 TYR A C 1
ATOM 794 O O . TYR A 1 95 ? 2.219 6.594 3.371 1 98.69 95 TYR A O 1
ATOM 802 N N . CYS A 1 96 ? 3.828 7.793 4.309 1 98.69 96 CYS A N 1
ATOM 803 C CA . CYS A 1 96 ? 4.133 8.586 3.123 1 98.69 96 CYS A CA 1
ATOM 804 C C . CYS A 1 96 ? 5.254 7.945 2.314 1 98.69 96 CYS A C 1
ATOM 806 O O . CYS A 1 96 ? 6.367 7.773 2.818 1 98.69 96 CYS A O 1
ATOM 808 N N . THR A 1 97 ? 4.992 7.613 1.092 1 98.31 97 THR A N 1
ATOM 809 C CA . THR A 1 97 ? 5.93 6.797 0.326 1 98.31 97 THR A CA 1
ATOM 810 C C . THR A 1 97 ? 6.285 7.477 -0.993 1 98.31 97 THR A C 1
ATOM 812 O O . THR A 1 97 ? 5.414 8.023 -1.67 1 98.31 97 THR A O 1
ATOM 815 N N . LEU A 1 98 ? 7.512 7.449 -1.351 1 98.06 98 LEU A N 1
ATOM 816 C CA . LEU A 1 98 ? 7.992 7.707 -2.703 1 98.06 98 LEU A CA 1
ATOM 817 C C . LEU A 1 98 ? 8.484 6.426 -3.361 1 98.06 98 LEU A C 1
ATOM 819 O O . LEU A 1 98 ? 9.391 5.766 -2.848 1 98.06 98 LEU A O 1
ATOM 823 N N . LEU A 1 99 ? 7.863 6.059 -4.406 1 98.25 99 LEU A N 1
ATOM 824 C CA . LEU A 1 99 ? 8.203 4.855 -5.16 1 98.25 99 LEU A CA 1
ATOM 825 C C . LEU A 1 99 ? 8.891 5.219 -6.477 1 98.25 99 LEU A C 1
ATOM 827 O O . LEU A 1 99 ? 8.359 5.996 -7.27 1 98.25 99 LEU A O 1
ATOM 831 N N . ASP A 1 100 ? 10.109 4.742 -6.668 1 97.81 100 ASP A N 1
ATOM 832 C CA . ASP A 1 100 ? 10.75 4.77 -7.98 1 97.81 100 ASP A CA 1
ATOM 833 C C . ASP A 1 100 ? 10.258 3.617 -8.852 1 97.81 100 ASP A C 1
ATOM 835 O O . ASP A 1 100 ? 10.641 2.465 -8.648 1 97.81 100 ASP A O 1
ATOM 839 N N . LYS A 1 101 ? 9.445 3.885 -9.844 1 96.88 101 LYS A N 1
ATOM 840 C CA . LYS A 1 101 ? 8.766 2.861 -10.625 1 96.88 101 LYS A CA 1
ATOM 841 C C . LYS A 1 101 ? 9.742 2.105 -11.516 1 96.88 101 LYS A C 1
ATOM 843 O O . LYS A 1 101 ? 9.43 1.021 -12.016 1 96.88 101 LYS A O 1
ATOM 848 N N . GLU A 1 102 ? 10.883 2.674 -11.734 1 95 102 GL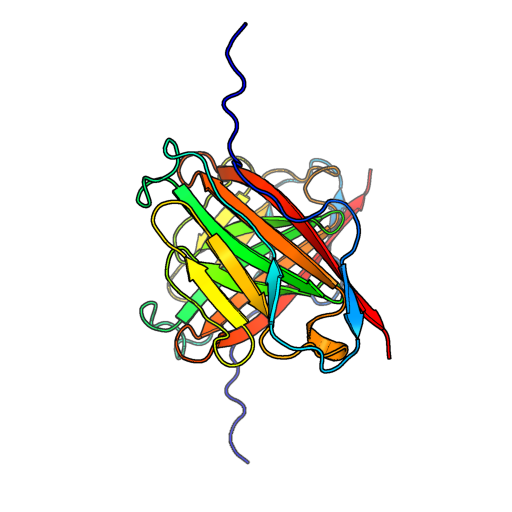U A N 1
ATOM 849 C CA . GLU A 1 102 ? 11.859 2.068 -12.633 1 95 102 GLU A CA 1
ATOM 850 C C . GLU A 1 102 ? 12.641 0.958 -11.93 1 95 102 GLU A C 1
ATOM 852 O O . GLU A 1 102 ? 12.859 -0.11 -12.508 1 95 102 GLU A O 1
ATOM 857 N N . ASN A 1 103 ? 13.023 1.21 -10.68 1 95.5 103 ASN A N 1
ATOM 858 C CA . ASN A 1 103 ? 13.875 0.218 -10.031 1 95.5 103 ASN A CA 1
ATOM 859 C C . ASN A 1 103 ? 13.219 -0.355 -8.781 1 95.5 103 ASN A C 1
ATOM 861 O O . ASN A 1 103 ? 13.766 -1.255 -8.141 1 95.5 103 ASN A O 1
ATOM 865 N N . GLY A 1 104 ? 12.109 0.154 -8.398 1 96.56 104 GLY A N 1
ATOM 866 C CA . GLY A 1 104 ? 11.336 -0.417 -7.316 1 96.56 104 GLY A CA 1
ATOM 867 C C . GLY A 1 104 ? 11.727 0.115 -5.953 1 96.56 104 GLY A C 1
ATOM 868 O O . GLY A 1 104 ? 11.117 -0.234 -4.941 1 96.56 104 GLY A O 1
ATOM 869 N N . ALA A 1 105 ? 12.742 1.004 -5.887 1 96.62 105 ALA A N 1
ATOM 870 C CA . ALA A 1 105 ? 13.141 1.574 -4.605 1 96.62 105 ALA A CA 1
ATOM 871 C C . ALA A 1 105 ? 12.016 2.396 -3.99 1 96.62 105 ALA A C 1
ATOM 873 O O . ALA A 1 105 ? 11.312 3.129 -4.695 1 96.62 105 ALA A O 1
ATOM 874 N N . GLN A 1 106 ? 11.891 2.213 -2.699 1 97.44 106 GLN A N 1
ATOM 875 C CA . GLN A 1 106 ? 10.852 2.936 -1.974 1 97.44 106 GLN A CA 1
ATOM 876 C C . GLN A 1 106 ? 11.422 3.617 -0.731 1 97.44 106 GLN A C 1
ATOM 878 O O . GLN A 1 106 ? 12.156 2.998 0.042 1 97.44 106 GLN A O 1
ATOM 883 N N . LYS A 1 107 ? 11.203 4.941 -0.661 1 97.56 107 LYS A N 1
ATOM 884 C CA . LYS A 1 107 ? 11.477 5.695 0.56 1 97.56 107 LYS A CA 1
ATOM 885 C C . LYS A 1 107 ? 10.195 5.973 1.336 1 97.56 107 LYS A C 1
ATOM 887 O O . LYS A 1 107 ? 9.188 6.387 0.755 1 97.56 107 LYS A O 1
ATOM 892 N N . ILE A 1 108 ? 10.242 5.66 2.666 1 97.75 108 ILE A N 1
ATOM 893 C CA . ILE A 1 108 ? 9 5.691 3.43 1 97.75 108 ILE A CA 1
ATOM 894 C C . ILE A 1 108 ? 9.195 6.52 4.699 1 97.75 108 ILE A C 1
ATOM 896 O O . ILE A 1 108 ? 10.211 6.383 5.383 1 97.75 108 ILE A O 1
ATOM 900 N N . ALA A 1 109 ? 8.305 7.414 4.93 1 98.06 109 ALA A N 1
ATOM 901 C CA . ALA A 1 109 ? 8.188 8.117 6.203 1 98.06 109 ALA A CA 1
ATOM 902 C C . ALA A 1 109 ? 6.914 7.727 6.941 1 98.06 109 ALA A C 1
ATOM 904 O O . ALA A 1 109 ? 5.828 7.711 6.352 1 98.06 109 ALA A O 1
ATOM 905 N N . GLN A 1 110 ? 7.031 7.398 8.219 1 98.25 110 GLN A N 1
ATOM 906 C CA . GLN A 1 110 ? 5.93 6.82 8.977 1 98.25 110 GLN A CA 1
ATOM 907 C C . GLN A 1 110 ? 5.348 7.836 9.961 1 98.25 110 GLN A C 1
ATOM 909 O O . GLN A 1 110 ? 6.09 8.594 10.594 1 98.25 110 GLN A O 1
ATOM 914 N N . ALA A 1 111 ? 4.059 7.887 10.016 1 98.56 111 ALA A N 1
ATOM 915 C CA . ALA A 1 111 ? 3.332 8.578 11.078 1 98.56 111 ALA A CA 1
ATOM 916 C C . ALA A 1 111 ? 2.566 7.59 11.953 1 98.56 111 ALA A C 1
ATOM 918 O O . ALA A 1 111 ? 1.776 6.789 11.445 1 98.56 111 ALA A O 1
ATOM 919 N N . THR A 1 112 ? 2.76 7.629 13.258 1 98.19 112 THR A N 1
ATOM 920 C CA . THR A 1 112 ? 1.97 6.824 14.188 1 98.19 112 THR A CA 1
ATOM 921 C C . THR A 1 112 ? 0.868 7.668 14.828 1 98.19 112 THR A C 1
ATOM 923 O O . THR A 1 112 ? 1.141 8.719 15.406 1 98.19 112 THR A O 1
ATOM 926 N N . VAL A 1 113 ? -0.342 7.262 14.633 1 98.19 113 VAL A N 1
ATOM 927 C CA . VAL A 1 113 ? -1.488 7.934 15.234 1 98.19 113 VAL A CA 1
ATOM 928 C C . VAL A 1 113 ? -2.072 7.062 16.344 1 98.19 113 VAL A C 1
ATOM 930 O O . VAL A 1 113 ? -2.416 5.902 16.109 1 98.19 113 VAL A O 1
ATOM 933 N N . VAL A 1 114 ? -2.104 7.613 17.531 1 98.12 114 VAL A N 1
ATOM 934 C CA . VAL A 1 114 ? -2.701 6.961 18.688 1 98.12 114 VAL A CA 1
ATOM 935 C C . VAL A 1 114 ? -3.969 7.703 19.094 1 98.12 114 VAL A C 1
ATOM 937 O O . VAL A 1 114 ? -3.904 8.859 19.531 1 98.12 114 VAL A O 1
ATOM 940 N N . VAL A 1 115 ? -5.047 7.039 18.859 1 97.88 115 VAL A N 1
ATOM 941 C CA . VAL A 1 115 ? -6.336 7.66 19.156 1 97.88 115 VAL A CA 1
ATOM 942 C C . VAL A 1 115 ? -6.73 7.344 20.594 1 97.88 115 VAL A C 1
ATOM 944 O O . VAL A 1 115 ? -6.871 6.176 20.969 1 97.88 115 VAL A O 1
ATOM 947 N N . MET A 1 116 ? -6.84 8.422 21.312 1 95.69 116 MET A N 1
ATOM 948 C CA . MET A 1 116 ? -7.234 8.281 22.719 1 95.69 116 MET A CA 1
ATOM 949 C C . MET A 1 116 ? -8.742 8.406 22.875 1 95.69 116 MET A C 1
ATOM 951 O O . MET A 1 116 ? -9.383 9.211 22.188 1 95.69 116 MET A O 1
ATOM 955 N N . GLY A 1 117 ? -9.523 7.484 23.5 1 79.31 117 GLY A N 1
ATOM 956 C CA . GLY A 1 117 ? -10.945 7.449 23.797 1 79.31 117 GLY A CA 1
ATOM 957 C C . GLY A 1 117 ? -11.344 8.383 24.922 1 79.31 117 GLY A C 1
ATOM 958 O O . GLY A 1 117 ? -10.492 8.836 25.688 1 79.31 117 GLY A O 1
ATOM 959 N N . MET B 1 1 ? -32.531 -11.258 -2.424 1 25.62 1 MET B N 1
ATOM 960 C CA . MET B 1 1 ? -31.203 -11.633 -1.95 1 25.62 1 MET B CA 1
ATOM 961 C C . MET B 1 1 ? -30.125 -10.859 -2.691 1 25.62 1 MET B C 1
ATOM 963 O O . MET B 1 1 ? -29.953 -11.023 -3.9 1 25.62 1 MET B O 1
ATOM 967 N N . SER B 1 2 ? -29.766 -9.656 -2.666 1 34.25 2 SER B N 1
ATOM 968 C CA . SER B 1 2 ? -28.906 -8.898 -3.566 1 34.25 2 SER B CA 1
ATOM 969 C C . SER B 1 2 ? -27.609 -9.656 -3.857 1 34.25 2 SER B C 1
ATOM 971 O O . SER B 1 2 ? -26.906 -10.086 -2.934 1 34.25 2 SER B O 1
ATOM 973 N N . SER B 1 3 ? -27.312 -10.469 -4.77 1 38.19 3 SER B N 1
ATOM 974 C CA . SER B 1 3 ? -26.281 -11.469 -5.012 1 38.19 3 SER B CA 1
ATOM 975 C C . SER B 1 3 ? -24.891 -10.914 -4.711 1 38.19 3 SER B C 1
ATOM 977 O O . SER B 1 3 ? -24.469 -9.914 -5.289 1 38.19 3 SER B O 1
ATOM 979 N N . ASP B 1 4 ? -24.344 -10.711 -3.545 1 46.97 4 ASP B N 1
ATOM 980 C CA . ASP B 1 4 ? -23.016 -10.289 -3.084 1 46.97 4 ASP B CA 1
ATOM 981 C C . ASP B 1 4 ? -21.938 -10.664 -4.098 1 46.97 4 ASP B C 1
ATOM 983 O O . ASP B 1 4 ? -21.641 -11.844 -4.297 1 46.97 4 ASP B O 1
ATOM 987 N N . GLU B 1 5 ? -21.984 -10.078 -5.18 1 62.84 5 GLU B N 1
ATOM 988 C CA . GLU B 1 5 ? -21.156 -10.344 -6.352 1 62.84 5 GLU B CA 1
ATOM 989 C C . GLU B 1 5 ? -19.703 -10.617 -5.949 1 62.84 5 GLU B C 1
ATOM 991 O O . GLU B 1 5 ? -19.109 -9.852 -5.188 1 62.84 5 GLU B O 1
ATOM 996 N N . GLN B 1 6 ? -19.219 -11.836 -6.059 1 89.94 6 GLN B N 1
ATOM 997 C CA . GLN B 1 6 ? -17.922 -12.398 -5.715 1 89.94 6 GLN B CA 1
ATOM 998 C C . GLN B 1 6 ? -16.797 -11.625 -6.383 1 89.94 6 GLN B C 1
ATOM 1000 O O . GLN B 1 6 ? -16.719 -11.562 -7.613 1 89.94 6 GLN B O 1
ATOM 1005 N N . VAL B 1 7 ? -16.078 -10.766 -5.707 1 95.81 7 VAL B N 1
ATOM 1006 C CA . VAL B 1 7 ? -14.969 -9.984 -6.219 1 95.81 7 VAL B CA 1
ATOM 1007 C C . VAL B 1 7 ? -13.82 -10.914 -6.621 1 95.81 7 VAL B C 1
ATOM 1009 O O . VAL B 1 7 ? -13.328 -10.844 -7.746 1 95.81 7 VAL B O 1
ATOM 1012 N N . PHE B 1 8 ? -13.531 -11.828 -5.805 1 97.75 8 PHE B N 1
ATOM 1013 C CA . PHE B 1 8 ? -12.43 -12.742 -6.055 1 97.75 8 PHE B CA 1
ATOM 1014 C C . PHE B 1 8 ? -12.938 -14.062 -6.625 1 97.75 8 PHE B C 1
ATOM 1016 O O . PHE B 1 8 ? -13.93 -14.617 -6.145 1 97.75 8 PHE B O 1
ATOM 1023 N N . LEU B 1 9 ? -12.297 -14.453 -7.684 1 97.25 9 LEU B N 1
ATOM 1024 C CA . LEU B 1 9 ? -12.508 -15.812 -8.164 1 97.25 9 LEU B CA 1
ATOM 1025 C C . LEU B 1 9 ? -11.531 -16.781 -7.504 1 97.25 9 LEU B C 1
ATOM 1027 O O . LEU B 1 9 ? -11.875 -17.938 -7.258 1 97.25 9 LEU B O 1
ATOM 1031 N N . THR B 1 10 ? -10.32 -16.344 -7.332 1 97.5 10 THR B N 1
ATOM 1032 C CA . THR B 1 10 ? -9.297 -17.078 -6.598 1 97.5 10 THR B CA 1
ATOM 1033 C C . THR B 1 10 ? -8.617 -16.172 -5.574 1 97.5 10 THR B C 1
ATOM 1035 O O . THR B 1 10 ? -8.383 -15 -5.844 1 97.5 10 THR B O 1
ATOM 1038 N N . THR B 1 11 ? -8.344 -16.734 -4.395 1 98.06 11 THR B N 1
ATOM 1039 C CA . THR B 1 11 ? -7.602 -16.047 -3.342 1 98.06 11 THR B CA 1
ATOM 1040 C C . THR B 1 11 ? -6.438 -16.906 -2.855 1 98.06 11 THR B C 1
ATOM 1042 O O . THR B 1 11 ? -6.391 -18.109 -3.119 1 98.06 11 THR B O 1
ATOM 1045 N N . PRO B 1 12 ? -5.434 -16.203 -2.184 1 98.12 12 PRO B N 1
ATOM 1046 C CA . PRO B 1 12 ? -4.438 -17.047 -1.506 1 98.12 12 PRO B CA 1
ATOM 1047 C C . PRO B 1 12 ? -5.059 -17.984 -0.472 1 98.12 12 PRO B C 1
ATOM 1049 O O . PRO B 1 12 ? -6.199 -17.766 -0.047 1 98.12 12 PRO B O 1
ATOM 1052 N N . LYS B 1 13 ? -4.273 -18.953 -0.159 1 96.94 13 LYS B N 1
ATOM 1053 C CA . LYS B 1 13 ? -4.738 -19.859 0.884 1 96.94 13 LYS B CA 1
ATOM 1054 C C . LYS B 1 13 ? -4.957 -19.125 2.201 1 96.94 13 LYS B C 1
ATOM 1056 O O . LYS B 1 13 ? -4.195 -18.219 2.545 1 96.94 13 LYS B O 1
ATOM 1061 N N . SER B 1 14 ? -5.98 -19.531 2.883 1 95.62 14 SER B N 1
ATOM 1062 C CA . SER B 1 14 ? -6.246 -18.922 4.188 1 95.62 14 SER B CA 1
ATOM 1063 C C . SER B 1 14 ? -5.184 -19.328 5.203 1 95.62 14 SER B C 1
ATOM 1065 O O . SER B 1 14 ? -4.844 -18.547 6.094 1 95.62 14 SER B O 1
ATOM 1067 N N . GLU B 1 15 ? -4.68 -20.578 5.031 1 97.94 15 GLU B N 1
ATOM 1068 C CA . GLU B 1 15 ? -3.594 -21.031 5.891 1 97.94 15 GLU B CA 1
ATOM 1069 C C . GLU B 1 15 ? -2.254 -20.453 5.449 1 97.94 15 GLU B C 1
ATOM 1071 O O . GLU B 1 15 ? -2.033 -20.234 4.254 1 97.94 15 GLU B O 1
ATOM 1076 N N . PRO B 1 16 ? -1.354 -20.312 6.402 1 98.06 16 PRO B N 1
ATOM 1077 C CA . PRO B 1 16 ? -0.041 -19.781 6.035 1 98.06 16 PRO B CA 1
ATOM 1078 C C . PRO B 1 16 ? 0.7 -20.672 5.039 1 98.06 16 PRO B C 1
ATOM 1080 O O . PRO B 1 16 ? 0.574 -21.891 5.094 1 98.06 16 PRO B O 1
ATOM 1083 N N . TYR B 1 17 ? 1.338 -20.031 4.117 1 98.38 17 TYR B N 1
ATOM 1084 C CA . TYR B 1 17 ? 2.326 -20.719 3.291 1 98.38 17 TYR B CA 1
ATOM 1085 C C . TYR B 1 17 ? 3.611 -20.969 4.07 1 98.38 17 TYR B C 1
ATOM 1087 O O . TYR B 1 17 ? 4.426 -20.062 4.246 1 98.38 17 TYR B O 1
ATOM 1095 N N . PHE B 1 18 ? 3.854 -22.141 4.539 1 98.25 18 PHE B N 1
ATOM 1096 C CA . PHE B 1 18 ? 5.113 -22.5 5.176 1 98.25 18 PHE B CA 1
ATOM 1097 C C . PHE B 1 18 ? 6.156 -22.891 4.133 1 98.25 18 PHE B C 1
ATOM 1099 O O . PHE B 1 18 ? 5.953 -23.828 3.359 1 98.25 18 PHE B O 1
ATOM 1106 N N . VAL B 1 19 ? 7.168 -22.109 4.121 1 98.38 19 VAL B N 1
ATOM 1107 C CA . VAL B 1 19 ? 8.141 -22.328 3.049 1 98.38 19 VAL B CA 1
ATOM 1108 C C . VAL B 1 19 ? 9.555 -22.266 3.615 1 98.38 19 VAL B C 1
ATOM 1110 O O . VAL B 1 19 ? 9.789 -21.656 4.66 1 98.38 19 VAL B O 1
ATOM 1113 N N . LEU B 1 20 ? 10.523 -22.906 2.918 1 97.88 20 LEU B N 1
ATOM 1114 C CA . LEU B 1 20 ? 11.922 -22.891 3.32 1 97.88 20 LEU B CA 1
ATOM 1115 C C . LEU B 1 20 ? 12.648 -21.703 2.678 1 97.88 20 LEU B C 1
ATOM 1117 O O . LEU B 1 20 ? 12.383 -21.359 1.525 1 97.88 20 LEU B O 1
ATOM 1121 N N . GLU B 1 21 ? 13.555 -21.172 3.502 1 97.69 21 GLU B N 1
ATOM 1122 C CA . GLU B 1 21 ? 14.43 -20.156 2.916 1 97.69 21 GLU B CA 1
ATOM 1123 C C . GLU B 1 21 ? 15.102 -20.672 1.652 1 97.69 21 GLU B C 1
ATOM 1125 O O . GLU B 1 21 ? 15.578 -21.812 1.622 1 97.69 21 GLU B O 1
ATOM 1130 N N . GLY B 1 22 ? 15.031 -19.891 0.604 1 97.5 22 GLY B N 1
ATOM 1131 C CA . GLY B 1 22 ? 15.68 -20.25 -0.645 1 97.5 22 GLY B CA 1
ATOM 1132 C C . GLY B 1 22 ? 14.758 -20.969 -1.608 1 97.5 22 GLY B C 1
ATOM 1133 O O . GLY B 1 22 ? 15.102 -21.172 -2.775 1 97.5 22 GLY B O 1
ATOM 1134 N N . GLN B 1 23 ? 13.609 -21.438 -1.075 1 97.31 23 GLN B N 1
ATOM 1135 C CA . GLN B 1 23 ? 12.641 -22.062 -1.966 1 97.31 23 GLN B CA 1
ATOM 1136 C C . GLN B 1 23 ? 12.32 -21.156 -3.154 1 97.31 23 GLN B C 1
ATOM 1138 O O . GLN B 1 23 ? 12.266 -19.938 -3.018 1 97.31 23 GLN B O 1
ATOM 1143 N N . THR B 1 24 ? 12.156 -21.781 -4.289 1 96.88 24 THR B N 1
ATOM 1144 C CA . THR B 1 24 ? 11.859 -21 -5.488 1 96.88 24 THR B CA 1
ATOM 1145 C C . THR B 1 24 ? 10.43 -21.281 -5.961 1 96.88 24 THR B C 1
ATOM 1147 O O . THR B 1 24 ? 9.812 -22.266 -5.562 1 96.88 24 THR B O 1
ATOM 1150 N N . ASP B 1 25 ? 9.891 -20.266 -6.668 1 91.25 25 ASP B N 1
ATOM 1151 C CA . ASP B 1 25 ? 8.672 -20.406 -7.465 1 91.25 25 ASP B CA 1
ATOM 1152 C C . ASP B 1 25 ? 7.453 -20.609 -6.566 1 91.25 25 ASP B C 1
ATOM 1154 O O . ASP B 1 25 ? 6.609 -21.453 -6.844 1 91.25 25 ASP B O 1
ATOM 1158 N N . LEU B 1 26 ? 7.457 -20.016 -5.418 1 97.81 26 LEU B N 1
ATOM 1159 C CA . LEU B 1 26 ? 6.223 -19.922 -4.645 1 97.81 26 LEU B CA 1
ATOM 1160 C C . LEU B 1 26 ? 5.234 -18.969 -5.324 1 97.81 26 LEU B C 1
ATOM 1162 O O . LEU B 1 26 ? 5.57 -17.828 -5.629 1 97.81 26 LEU B O 1
ATOM 1166 N N . ILE B 1 27 ? 4.047 -19.438 -5.594 1 98.44 27 ILE B N 1
ATOM 1167 C CA . ILE B 1 27 ? 3.047 -18.625 -6.273 1 98.44 27 ILE B CA 1
ATOM 1168 C C . ILE B 1 27 ? 1.888 -18.328 -5.324 1 98.44 27 ILE B C 1
ATOM 1170 O O . ILE B 1 27 ? 1.29 -19.25 -4.762 1 98.44 27 ILE B O 1
ATOM 1174 N N . LEU B 1 28 ? 1.586 -17.109 -5.078 1 98.75 28 LEU B N 1
ATOM 1175 C CA . LEU B 1 28 ? 0.393 -16.641 -4.379 1 98.75 28 LEU B CA 1
ATOM 1176 C C . LEU B 1 28 ? -0.727 -16.328 -5.367 1 98.75 28 LEU B C 1
ATOM 1178 O O . LEU B 1 28 ? -0.62 -15.375 -6.152 1 98.75 28 LEU B O 1
ATOM 1182 N N . GLU B 1 29 ? -1.793 -17.109 -5.289 1 98.38 29 GLU B N 1
ATOM 1183 C CA . GLU B 1 29 ? -2.846 -17 -6.293 1 98.38 29 GLU B CA 1
ATOM 1184 C C . GLU B 1 29 ? -3.838 -15.898 -5.945 1 98.38 29 GLU B C 1
ATOM 1186 O O . GLU B 1 29 ? -4.168 -15.695 -4.773 1 98.38 29 GLU B O 1
ATOM 1191 N N . CYS B 1 30 ? -4.309 -15.266 -6.965 1 98.56 30 CYS B N 1
ATOM 1192 C CA . CYS B 1 30 ? -5.332 -14.227 -6.875 1 98.56 30 CYS B CA 1
ATOM 1193 C C . CYS B 1 30 ? -5.98 -13.984 -8.234 1 98.56 30 CYS B C 1
ATOM 1195 O O . CYS B 1 30 ? -5.301 -13.992 -9.258 1 98.56 30 CYS B O 1
ATOM 1197 N N . SER B 1 31 ? -7.277 -13.828 -8.281 1 98.19 31 SER B N 1
ATOM 1198 C CA . SER B 1 31 ? -7.988 -13.453 -9.5 1 98.19 31 SER B CA 1
ATOM 1199 C C . SER B 1 31 ? -9.312 -12.766 -9.18 1 98.19 31 SER B C 1
ATOM 1201 O O . SER B 1 31 ? -9.867 -12.953 -8.102 1 98.19 31 SER B O 1
ATOM 1203 N N . PHE B 1 32 ? -9.719 -12.047 -10.148 1 97.12 32 PHE B N 1
ATOM 1204 C CA . PHE B 1 32 ? -10.906 -11.234 -9.922 1 97.12 32 PHE B CA 1
ATOM 1205 C C . PHE B 1 32 ? -11.992 -11.57 -10.938 1 97.12 32 PHE B C 1
ATOM 1207 O O . PHE B 1 32 ? -11.695 -11.977 -12.062 1 97.12 32 PHE B O 1
ATOM 1214 N N . SER B 1 33 ? -13.195 -11.352 -10.531 1 96 33 SER B N 1
ATOM 1215 C CA . SER B 1 33 ? -14.328 -11.477 -11.445 1 96 33 SER B CA 1
ATOM 1216 C C . SER B 1 33 ? -14.203 -10.508 -12.617 1 96 33 SER B C 1
ATOM 1218 O O . SER B 1 33 ? -13.742 -9.375 -12.445 1 96 33 SER B O 1
ATOM 1220 N N . PRO B 1 34 ? -14.641 -10.93 -13.844 1 94.44 34 PRO B N 1
ATOM 1221 C CA . PRO B 1 34 ? -14.57 -10.07 -15.031 1 94.44 34 PRO B CA 1
ATOM 1222 C C . PRO B 1 34 ? -15.289 -8.734 -14.844 1 94.44 34 PRO B C 1
ATOM 1224 O O . PRO B 1 34 ? -14.953 -7.754 -15.508 1 94.44 34 PRO B O 1
ATOM 1227 N N . LYS B 1 35 ? -16.172 -8.734 -13.961 1 93.88 35 LYS B N 1
ATOM 1228 C CA . LYS B 1 35 ? -16.922 -7.516 -13.656 1 93.88 35 LYS B CA 1
ATOM 1229 C C . LYS B 1 35 ? -15.992 -6.383 -13.242 1 93.88 35 LYS B C 1
ATOM 1231 O O . LYS B 1 35 ? -16.297 -5.207 -13.445 1 93.88 35 LYS B O 1
ATOM 1236 N N . TYR B 1 36 ? -14.844 -6.742 -12.758 1 95.31 36 TYR B N 1
ATOM 1237 C CA . TYR B 1 36 ? -13.945 -5.75 -12.188 1 95.31 36 TYR B CA 1
ATOM 1238 C C . TYR B 1 36 ? -12.711 -5.559 -13.062 1 95.31 36 TYR B C 1
ATOM 1240 O O . TYR B 1 36 ? -11.641 -5.215 -12.562 1 95.31 36 TYR B O 1
ATOM 1248 N N . SER B 1 37 ? -12.883 -5.77 -14.344 1 94.19 37 SER B N 1
ATOM 1249 C CA . SER B 1 37 ? -11.75 -5.746 -15.266 1 94.19 37 SER B CA 1
ATOM 1250 C C . SER B 1 37 ? -11.477 -4.336 -15.773 1 94.19 37 SER B C 1
ATOM 1252 O O . SER B 1 37 ? -10.43 -4.07 -16.359 1 94.19 37 SER B O 1
ATOM 1254 N N . ASN B 1 38 ? -12.414 -3.375 -15.562 1 95.19 38 ASN B N 1
ATOM 1255 C CA . ASN B 1 38 ? -12.242 -1.999 -16.016 1 95.19 38 ASN B CA 1
ATOM 1256 C C . ASN B 1 38 ? -11.156 -1.275 -15.234 1 95.19 38 ASN B C 1
ATOM 1258 O O . ASN B 1 38 ? -11.383 -0.842 -14.102 1 95.19 38 ASN B O 1
ATOM 1262 N N . ARG B 1 39 ? -9.984 -0.983 -15.844 1 93.88 39 ARG B N 1
ATOM 1263 C CA . ARG B 1 39 ? -8.828 -0.438 -15.141 1 93.88 39 ARG B CA 1
ATOM 1264 C C . ARG B 1 39 ? -8.922 1.079 -15.023 1 93.88 39 ARG B C 1
ATOM 1266 O O . ARG B 1 39 ? -8.117 1.705 -14.32 1 93.88 39 ARG B O 1
ATOM 1273 N N . SER B 1 40 ? -9.859 1.678 -15.711 1 94.81 40 SER B N 1
ATOM 1274 C CA . SER B 1 40 ? -10.109 3.096 -15.477 1 94.81 40 SER B CA 1
ATOM 1275 C C . SER B 1 40 ? -10.797 3.322 -14.133 1 94.81 40 SER B C 1
ATOM 1277 O O . SER B 1 40 ? -10.625 4.375 -13.508 1 94.81 40 SER B O 1
ATOM 1279 N N . ARG B 1 41 ? -11.523 2.297 -13.75 1 96.31 41 ARG B N 1
ATOM 1280 C CA . ARG B 1 41 ? -12.25 2.432 -12.492 1 96.31 41 ARG B CA 1
ATOM 1281 C C . ARG B 1 41 ? -11.57 1.632 -11.383 1 96.31 41 ARG B C 1
ATOM 1283 O O . ARG B 1 41 ? -11.344 2.146 -10.281 1 96.31 41 ARG B O 1
ATOM 1290 N N . TYR B 1 42 ? -11.227 0.377 -11.703 1 96.94 42 TYR B N 1
ATOM 1291 C CA . TYR B 1 42 ? -10.68 -0.505 -10.68 1 96.94 42 TYR B CA 1
ATOM 1292 C C . TYR B 1 42 ? -9.164 -0.649 -10.836 1 96.94 42 TYR B C 1
ATOM 1294 O O . TYR B 1 42 ? -8.648 -0.665 -11.953 1 96.94 42 TYR B O 1
ATOM 1302 N N . GLU B 1 43 ? -8.539 -0.713 -9.719 1 97.12 43 GLU B N 1
ATOM 1303 C CA . GLU B 1 43 ? -7.109 -0.978 -9.656 1 97.12 43 GLU B CA 1
ATOM 1304 C C . GLU B 1 43 ? -6.812 -2.221 -8.82 1 97.12 43 GLU B C 1
ATOM 1306 O O . GLU B 1 43 ? -7.426 -2.43 -7.77 1 97.12 43 GLU B O 1
ATOM 1311 N N . VAL B 1 44 ? -5.902 -3.018 -9.32 1 97.5 44 VAL B N 1
ATOM 1312 C CA . VAL B 1 44 ? -5.488 -4.199 -8.57 1 97.5 44 VAL B CA 1
ATOM 1313 C C . VAL B 1 44 ? -4.004 -4.094 -8.211 1 97.5 44 VAL B C 1
ATOM 1315 O O . VAL B 1 44 ? -3.227 -3.484 -8.945 1 97.5 44 VAL B O 1
ATOM 1318 N N . ALA B 1 45 ? -3.643 -4.691 -7.078 1 98.38 45 ALA B N 1
ATOM 1319 C CA . ALA B 1 45 ? -2.26 -4.543 -6.629 1 98.38 45 ALA B CA 1
ATOM 1320 C C . ALA B 1 45 ? -1.881 -5.652 -5.652 1 98.38 45 ALA B C 1
ATOM 1322 O O . ALA B 1 45 ? -2.748 -6.23 -4.992 1 98.38 45 ALA B O 1
ATOM 1323 N N . TRP B 1 46 ? -0.606 -5.93 -5.656 1 98.75 46 TRP B N 1
ATOM 1324 C CA . TRP B 1 46 ? -0.001 -6.652 -4.539 1 98.75 46 TRP B CA 1
ATOM 1325 C C . TRP B 1 46 ? 0.787 -5.703 -3.641 1 98.75 46 TRP B C 1
ATOM 1327 O O . TRP B 1 46 ? 1.593 -4.906 -4.125 1 98.75 46 TRP B O 1
ATOM 1337 N N . THR B 1 47 ? 0.531 -5.758 -2.363 1 98.56 47 THR B N 1
ATOM 1338 C CA . THR B 1 47 ? 1.274 -5.051 -1.326 1 98.56 47 THR B CA 1
ATOM 1339 C C . THR B 1 47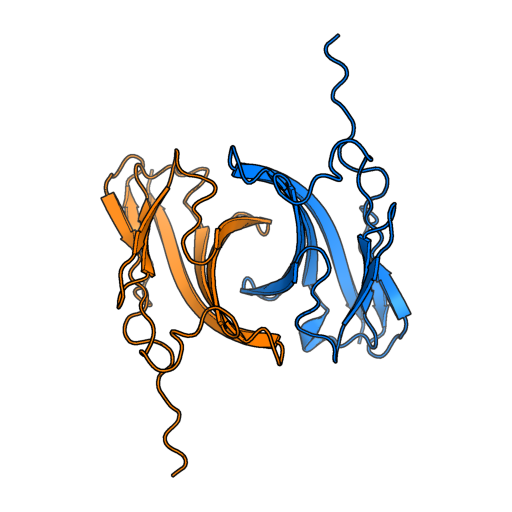 ? 1.812 -6.027 -0.284 1 98.56 47 THR B C 1
ATOM 1341 O O . THR B 1 47 ? 1.139 -6.996 0.073 1 98.56 47 THR B O 1
ATOM 1344 N N . MET B 1 48 ? 2.992 -5.801 0.087 1 97.94 48 MET B N 1
ATOM 1345 C CA . MET B 1 48 ? 3.537 -6.602 1.18 1 97.94 48 MET B CA 1
ATOM 1346 C C . MET B 1 48 ? 3.684 -5.766 2.447 1 97.94 48 MET B C 1
ATOM 1348 O O . MET B 1 48 ? 4.012 -4.582 2.379 1 97.94 48 MET B O 1
ATOM 1352 N N . VAL B 1 49 ? 3.412 -6.371 3.562 1 96.38 49 VAL B N 1
ATOM 1353 C CA . VAL B 1 49 ? 3.664 -5.758 4.859 1 96.38 49 VAL B CA 1
ATOM 1354 C C . VAL B 1 49 ? 4.59 -6.648 5.688 1 96.38 49 VAL B C 1
ATOM 1356 O O . VAL B 1 49 ? 4.227 -7.77 6.043 1 96.38 49 VAL B O 1
ATOM 1359 N N . THR B 1 50 ? 5.727 -6.137 5.855 1 90.62 50 THR B N 1
ATOM 1360 C CA . THR B 1 50 ? 6.699 -6.789 6.73 1 90.62 50 THR B CA 1
ATOM 1361 C C . THR B 1 50 ? 7.152 -5.844 7.836 1 90.62 50 THR B C 1
ATOM 1363 O O . THR B 1 50 ? 7.441 -4.672 7.582 1 90.62 50 THR B O 1
ATOM 1366 N N . GLN B 1 51 ? 7.16 -6.309 9.086 1 85.81 51 GLN B N 1
ATOM 1367 C CA . GLN B 1 51 ? 7.531 -5.48 10.227 1 85.81 51 GLN B CA 1
ATOM 1368 C C . GLN B 1 51 ? 6.75 -4.168 10.234 1 85.81 51 GLN B C 1
ATOM 1370 O O . GLN B 1 51 ? 7.332 -3.094 10.406 1 85.81 51 GLN B O 1
ATOM 1375 N N . ASP B 1 52 ? 5.535 -4.156 9.812 1 86.69 52 ASP B N 1
ATOM 1376 C CA . ASP B 1 52 ? 4.57 -3.061 9.828 1 86.69 52 ASP B CA 1
ATOM 1377 C C . ASP B 1 52 ? 4.844 -2.07 8.695 1 86.69 52 ASP B C 1
ATOM 1379 O O . ASP B 1 52 ? 4.27 -0.979 8.664 1 86.69 52 ASP B O 1
ATOM 1383 N N . LEU B 1 53 ? 5.84 -2.439 7.883 1 93.44 53 LEU B N 1
ATOM 1384 C CA . LEU B 1 53 ? 6.191 -1.553 6.777 1 93.44 53 LEU B CA 1
ATOM 1385 C C . LEU B 1 53 ? 5.566 -2.037 5.473 1 93.44 53 LEU B C 1
ATOM 1387 O O . LEU B 1 53 ? 5.883 -3.129 4.996 1 93.44 53 LEU B O 1
ATOM 1391 N N . PRO B 1 54 ? 4.688 -1.193 4.898 1 97.31 54 PRO B N 1
ATOM 1392 C CA . PRO B 1 54 ? 4.117 -1.59 3.607 1 97.31 54 PRO B CA 1
ATOM 1393 C C . PRO B 1 54 ? 5.066 -1.319 2.439 1 97.31 54 PRO B C 1
ATOM 1395 O O . PRO B 1 54 ? 5.77 -0.307 2.434 1 97.31 54 PRO B O 1
ATOM 1398 N N . LYS B 1 55 ? 5.129 -2.25 1.518 1 97.25 55 LYS B N 1
ATOM 1399 C CA . LYS B 1 55 ? 5.848 -2.102 0.258 1 97.25 55 LYS B CA 1
ATOM 1400 C C . LYS B 1 55 ? 4.941 -2.391 -0.934 1 97.25 55 LYS B C 1
ATOM 1402 O O . LYS B 1 55 ? 4.238 -3.404 -0.954 1 97.25 55 LYS B O 1
ATOM 1407 N N . HIS B 1 56 ? 4.961 -1.484 -1.857 1 98.5 56 HIS B N 1
ATOM 1408 C CA . HIS B 1 56 ? 4.184 -1.65 -3.082 1 98.5 56 HIS B CA 1
ATOM 1409 C C . HIS B 1 56 ? 4.914 -2.545 -4.078 1 98.5 56 HIS B C 1
ATOM 1411 O O . HIS B 1 56 ? 5.988 -2.191 -4.566 1 98.5 56 HIS B O 1
ATOM 1417 N N . LEU B 1 57 ? 4.301 -3.596 -4.457 1 98.38 57 LEU B N 1
ATOM 1418 C CA . LEU B 1 57 ? 4.992 -4.551 -5.316 1 98.38 57 LEU B CA 1
ATOM 1419 C C . LEU B 1 57 ? 4.516 -4.43 -6.758 1 98.38 57 LEU B C 1
ATOM 1421 O O . LEU B 1 57 ? 5.32 -4.48 -7.691 1 98.38 57 LEU B O 1
ATOM 1425 N N . THR B 1 58 ? 3.203 -4.324 -6.918 1 98.19 58 THR B N 1
ATOM 1426 C CA . THR B 1 58 ? 2.629 -4.258 -8.258 1 98.19 58 THR B CA 1
ATOM 1427 C C . THR B 1 58 ? 1.445 -3.295 -8.289 1 98.19 58 THR B C 1
ATOM 1429 O O . THR B 1 58 ? 0.9 -2.939 -7.242 1 98.19 58 THR B O 1
ATOM 1432 N N . ARG B 1 59 ? 1.078 -2.922 -9.422 1 96.25 59 ARG B N 1
ATOM 1433 C CA . ARG B 1 59 ? -0.123 -2.148 -9.719 1 96.25 59 ARG B CA 1
ATOM 1434 C C . ARG B 1 59 ? -0.611 -2.418 -11.133 1 96.25 59 ARG B C 1
ATOM 1436 O O . ARG B 1 59 ? 0.095 -2.135 -12.102 1 96.25 59 ARG B O 1
ATOM 1443 N N . ASN B 1 60 ? -1.829 -2.881 -11.188 1 95.38 60 ASN B N 1
ATOM 1444 C CA . ASN B 1 60 ? -2.34 -3.303 -12.492 1 95.38 60 ASN B CA 1
ATOM 1445 C C . ASN B 1 60 ? -1.335 -4.184 -13.227 1 95.38 60 ASN B C 1
ATOM 1447 O O . ASN B 1 60 ? -0.964 -5.25 -12.742 1 95.38 60 ASN B O 1
ATOM 1451 N N . ASP B 1 61 ? -0.761 -3.686 -14.336 1 95.44 61 ASP B N 1
ATOM 1452 C CA . ASP B 1 61 ? 0.147 -4.539 -15.094 1 95.44 61 ASP B CA 1
ATOM 1453 C C . ASP B 1 61 ? 1.604 -4.227 -14.758 1 95.44 61 ASP B C 1
ATOM 1455 O O . ASP B 1 61 ? 2.518 -4.867 -15.281 1 95.44 61 ASP B O 1
ATOM 1459 N N . ALA B 1 62 ? 1.801 -3.262 -13.875 1 94.75 62 ALA B N 1
ATOM 1460 C CA . ALA B 1 62 ? 3.164 -2.863 -13.531 1 94.75 62 ALA B CA 1
ATOM 1461 C C . ALA B 1 62 ? 3.697 -3.688 -12.359 1 94.75 62 ALA B C 1
ATOM 1463 O O . ALA B 1 62 ? 2.963 -3.982 -11.414 1 94.75 62 ALA B O 1
ATOM 1464 N N . SER B 1 63 ? 4.988 -4.062 -12.492 1 96.75 63 SER B N 1
ATOM 1465 C CA . SER B 1 63 ? 5.746 -4.699 -11.422 1 96.75 63 SER B CA 1
ATOM 1466 C C . SER B 1 63 ? 6.945 -3.848 -11.016 1 96.75 63 SER B C 1
ATOM 1468 O O . SER B 1 63 ? 7.77 -3.486 -11.859 1 96.75 63 SER B O 1
ATOM 1470 N N . PHE B 1 64 ? 7.062 -3.588 -9.688 1 97.75 64 PHE B N 1
ATOM 1471 C CA . PHE B 1 64 ? 8.039 -2.59 -9.273 1 97.75 64 PHE B CA 1
ATOM 1472 C C . PHE B 1 64 ? 9.297 -3.258 -8.711 1 97.75 64 PHE B C 1
ATOM 1474 O O . PHE B 1 64 ? 10.375 -2.67 -8.727 1 97.75 64 PHE B O 1
ATOM 1481 N N . VAL B 1 65 ? 9.141 -4.371 -8.172 1 96.19 65 VAL B N 1
ATOM 1482 C CA . VAL B 1 65 ? 10.273 -5.094 -7.598 1 96.19 65 VAL B CA 1
ATOM 1483 C C . VAL B 1 65 ? 10.531 -6.367 -8.398 1 96.19 65 VAL B C 1
ATOM 1485 O O . VAL B 1 65 ? 10.445 -7.477 -7.863 1 96.19 65 VAL B O 1
ATOM 1488 N N . LYS B 1 66 ? 10.969 -6.258 -9.523 1 95.75 66 LYS B N 1
ATOM 1489 C CA . LYS B 1 66 ? 11.031 -7.336 -10.508 1 95.75 66 LYS B CA 1
ATOM 1490 C C . LYS B 1 66 ? 12.141 -8.328 -10.172 1 95.75 66 LYS B C 1
ATOM 1492 O O . LYS B 1 66 ? 12.086 -9.484 -10.586 1 95.75 66 LYS B O 1
ATOM 1497 N N . SER B 1 67 ? 13.094 -7.84 -9.484 1 95.19 67 SER B N 1
ATOM 1498 C CA . SER B 1 67 ? 14.203 -8.719 -9.141 1 95.19 67 SER B CA 1
ATOM 1499 C C . SER B 1 67 ? 13.766 -9.797 -8.148 1 95.19 67 SER B C 1
ATOM 1501 O O . SER B 1 67 ? 14.383 -10.859 -8.062 1 95.19 67 SER B O 1
ATOM 1503 N N . LYS B 1 68 ? 12.695 -9.586 -7.477 1 96.31 68 LYS B N 1
ATOM 1504 C CA . LYS B 1 68 ? 12.32 -10.484 -6.391 1 96.31 68 LYS B CA 1
ATOM 1505 C C . LYS B 1 68 ? 10.984 -11.164 -6.672 1 96.31 68 LYS B C 1
ATOM 1507 O O . LYS B 1 68 ? 10.75 -12.289 -6.23 1 96.31 68 LYS B O 1
ATOM 1512 N N . TYR B 1 69 ? 10.148 -10.484 -7.418 1 97.94 69 TYR B N 1
ATOM 1513 C CA . TYR B 1 69 ? 8.797 -10.992 -7.637 1 97.94 69 TYR B CA 1
ATOM 1514 C C . TYR B 1 69 ? 8.43 -10.93 -9.117 1 97.94 69 TYR B C 1
ATOM 1516 O O . TYR B 1 69 ? 8.906 -10.062 -9.844 1 97.94 69 TYR B O 1
ATOM 1524 N N . GLU B 1 70 ? 7.617 -11.906 -9.547 1 97.62 70 GLU B N 1
ATOM 1525 C CA . GLU B 1 70 ? 7.066 -11.93 -10.898 1 97.62 70 GLU B CA 1
ATOM 1526 C C . GLU B 1 70 ? 5.543 -11.867 -10.875 1 97.62 70 GLU B C 1
ATOM 1528 O O . GLU B 1 70 ? 4.895 -12.656 -10.188 1 97.62 70 GLU B O 1
ATOM 1533 N N . LEU B 1 71 ? 5.043 -10.867 -11.531 1 98.19 71 LEU B N 1
ATOM 1534 C CA . LEU B 1 71 ? 3.596 -10.797 -11.703 1 98.19 71 LEU B CA 1
ATOM 1535 C C . LEU B 1 71 ? 3.133 -11.688 -12.844 1 98.19 71 LEU B C 1
ATOM 1537 O O . LEU B 1 71 ? 3.496 -11.469 -14 1 98.19 71 LEU B O 1
ATOM 1541 N N . LEU B 1 72 ? 2.398 -12.703 -12.5 1 97.56 72 LEU B N 1
ATOM 1542 C CA . LEU B 1 72 ? 1.804 -13.617 -13.469 1 97.56 72 LEU B CA 1
ATOM 1543 C C . LEU B 1 72 ? 0.341 -13.266 -13.719 1 97.56 72 LEU B C 1
ATOM 1545 O O . LEU B 1 72 ? -0.549 -13.766 -13.023 1 97.56 72 LEU B O 1
ATOM 1549 N N . GLN B 1 73 ? 0.175 -12.383 -14.742 1 94.5 73 GLN B N 1
ATOM 1550 C CA . GLN B 1 73 ? -1.181 -11.891 -14.961 1 94.5 73 GLN B CA 1
ATOM 1551 C C . GLN B 1 73 ? -1.636 -12.148 -16.391 1 94.5 73 GLN B C 1
ATOM 1553 O O . GLN B 1 73 ? -0.815 -12.188 -17.312 1 94.5 73 GLN B O 1
ATOM 1558 N N . ASN B 1 74 ? -2.893 -12.406 -16.484 1 90.06 74 ASN B N 1
ATOM 1559 C CA . ASN B 1 74 ? -3.629 -12.398 -17.734 1 90.06 74 ASN B CA 1
ATOM 1560 C C . ASN B 1 74 ? -5.059 -11.898 -17.547 1 90.06 74 ASN B C 1
ATOM 1562 O O . ASN B 1 74 ? -5.332 -11.117 -16.641 1 90.06 74 ASN B O 1
ATOM 1566 N N . ASP B 1 75 ? -5.969 -12.18 -18.469 1 81.56 75 ASP B N 1
ATOM 1567 C CA . ASP B 1 75 ? -7.32 -11.625 -18.406 1 81.56 75 ASP B CA 1
ATOM 1568 C C . ASP B 1 75 ? -8.062 -12.125 -17.172 1 81.56 75 ASP B C 1
ATOM 1570 O O . ASP B 1 75 ? -9.039 -11.508 -16.75 1 81.56 75 ASP B O 1
ATOM 1574 N N . ARG B 1 76 ? -7.543 -13.172 -16.562 1 82.38 76 ARG B N 1
ATOM 1575 C CA . ARG B 1 76 ? -8.297 -13.773 -15.461 1 82.38 76 ARG B CA 1
ATOM 1576 C C . ARG B 1 76 ? -7.469 -13.773 -14.18 1 82.38 76 ARG B C 1
ATOM 1578 O O . ARG B 1 76 ? -8.023 -13.711 -13.078 1 82.38 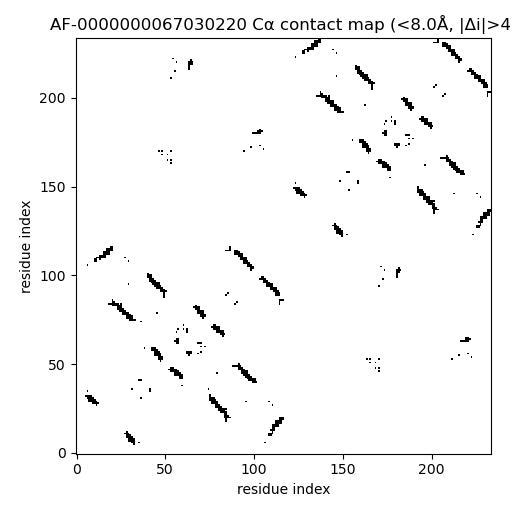76 ARG B O 1
ATOM 1585 N N . LYS B 1 77 ? -6.156 -13.82 -14.32 1 94.62 77 LYS B N 1
ATOM 1586 C CA . LYS B 1 77 ? -5.305 -14.094 -13.164 1 94.62 77 LYS B CA 1
ATOM 1587 C C . LYS B 1 77 ? -4.449 -12.883 -12.812 1 94.62 77 LYS B C 1
ATOM 1589 O O . LYS B 1 77 ? -4.051 -12.117 -13.695 1 94.62 77 LYS B O 1
ATOM 1594 N N . TYR B 1 78 ? -4.199 -12.742 -11.555 1 98.31 78 TYR B N 1
ATOM 1595 C CA . TYR B 1 78 ? -3.299 -11.734 -11 1 98.31 78 TYR B CA 1
ATOM 1596 C C . TYR B 1 78 ? -2.4 -12.336 -9.93 1 98.31 78 TYR B C 1
ATOM 1598 O O . TYR B 1 78 ? -2.314 -11.812 -8.812 1 98.31 78 TYR B O 1
ATOM 1606 N N . ASN B 1 79 ? -1.696 -13.375 -10.273 1 98.75 79 ASN B N 1
ATOM 1607 C CA . ASN B 1 79 ? -0.855 -14.125 -9.344 1 98.75 79 ASN B CA 1
ATOM 1608 C C . ASN B 1 79 ? 0.483 -13.422 -9.109 1 98.75 79 ASN B C 1
ATOM 1610 O O . ASN B 1 79 ? 0.964 -12.695 -9.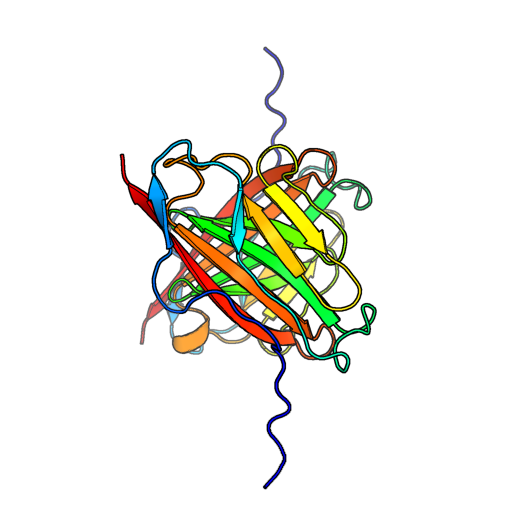977 1 98.75 79 ASN B O 1
ATOM 1614 N N . LEU B 1 80 ? 1.04 -13.672 -7.965 1 98.75 80 LEU B N 1
ATOM 1615 C CA . LEU B 1 80 ? 2.377 -13.188 -7.637 1 98.75 80 LEU B CA 1
ATOM 1616 C C . LEU B 1 80 ? 3.316 -14.352 -7.336 1 98.75 80 LEU B C 1
ATOM 1618 O O . LEU B 1 80 ? 3.02 -15.188 -6.48 1 98.75 80 LEU B O 1
ATOM 1622 N N . GLN B 1 81 ? 4.391 -14.375 -8.055 1 98.62 81 GLN B N 1
ATOM 1623 C CA . GLN B 1 81 ? 5.406 -15.391 -7.809 1 98.62 81 GLN B CA 1
ATOM 1624 C C . GLN B 1 81 ? 6.602 -14.812 -7.062 1 98.62 81 GLN B C 1
ATOM 1626 O O . GLN B 1 81 ? 7.18 -13.812 -7.492 1 98.62 81 GLN B O 1
ATOM 1631 N N . ILE B 1 82 ? 6.926 -15.375 -5.934 1 98.38 82 ILE B N 1
ATOM 1632 C CA . ILE B 1 82 ? 8.188 -15.078 -5.254 1 98.38 82 ILE B CA 1
ATOM 1633 C C . ILE B 1 82 ? 9.312 -15.891 -5.887 1 98.38 82 ILE B C 1
ATOM 1635 O O . ILE B 1 82 ? 9.32 -17.125 -5.82 1 98.38 82 ILE B O 1
ATOM 1639 N N . LYS B 1 83 ? 10.25 -15.242 -6.504 1 98.12 83 LYS B N 1
ATOM 1640 C CA . LYS B 1 83 ? 11.273 -15.922 -7.293 1 98.12 83 LYS B CA 1
ATOM 1641 C C . LYS B 1 83 ? 12.156 -16.797 -6.414 1 98.12 83 LYS B C 1
ATOM 1643 O O . LYS B 1 83 ? 12.398 -17.969 -6.734 1 98.12 83 LYS B O 1
ATOM 1648 N N . ARG B 1 84 ? 12.656 -16.188 -5.336 1 98.12 84 ARG B N 1
ATOM 1649 C CA . ARG B 1 84 ? 13.438 -16.891 -4.328 1 98.12 84 ARG B CA 1
ATOM 1650 C C . ARG B 1 84 ? 13.117 -16.375 -2.928 1 98.12 84 ARG B C 1
ATOM 1652 O O . ARG B 1 84 ? 13.344 -15.211 -2.619 1 98.12 84 ARG B O 1
ATOM 1659 N N . VAL B 1 85 ? 12.648 -17.266 -2.111 1 98.12 85 VAL B N 1
ATOM 1660 C CA . VAL B 1 85 ? 12.156 -16.906 -0.787 1 98.12 85 VAL B CA 1
ATOM 1661 C C . VAL B 1 85 ? 13.328 -16.453 0.088 1 98.12 85 VAL B C 1
ATOM 1663 O O . VAL B 1 85 ? 14.328 -17.156 0.214 1 98.12 85 VAL B O 1
ATOM 1666 N N . GLN B 1 86 ? 13.242 -15.305 0.603 1 96.62 86 GLN B N 1
ATOM 1667 C CA . GLN B 1 86 ? 14.203 -14.773 1.559 1 96.62 86 GLN B CA 1
ATOM 1668 C C . GLN B 1 86 ? 13.523 -14.375 2.867 1 96.62 86 GLN B C 1
ATOM 1670 O O . GLN B 1 86 ? 12.547 -13.625 2.861 1 96.62 86 GLN B O 1
ATOM 1675 N N . TYR B 1 87 ? 14.07 -14.914 3.98 1 97.19 87 TYR B N 1
ATOM 1676 C CA . TYR B 1 87 ? 13.453 -14.695 5.285 1 97.19 87 TYR B CA 1
ATOM 1677 C C . TYR B 1 87 ? 13.242 -13.211 5.543 1 97.19 87 TYR B C 1
ATOM 1679 O O . TYR B 1 87 ? 12.141 -12.781 5.898 1 97.19 87 TYR B O 1
ATOM 1687 N N . GLN B 1 88 ? 14.258 -12.375 5.238 1 93.94 88 GLN B N 1
ATOM 1688 C CA . GLN B 1 88 ? 14.266 -10.961 5.594 1 93.94 88 GLN B CA 1
ATOM 1689 C C . GLN B 1 88 ? 13.188 -10.195 4.828 1 93.94 88 GLN B C 1
ATOM 1691 O O . GLN B 1 88 ? 12.742 -9.133 5.266 1 93.94 88 GLN B O 1
ATOM 1696 N N . TYR B 1 89 ? 12.773 -10.711 3.656 1 93.62 89 TYR B N 1
ATOM 1697 C CA . TYR B 1 89 ? 11.891 -9.953 2.783 1 93.62 89 TYR B CA 1
ATOM 1698 C C . TYR B 1 89 ? 10.516 -10.602 2.699 1 93.62 89 TYR B C 1
ATOM 1700 O O . TYR B 1 89 ? 9.508 -9.914 2.518 1 93.62 89 TYR B O 1
ATOM 1708 N N . ASP B 1 90 ? 10.508 -11.891 2.865 1 97 90 ASP B N 1
ATOM 1709 C CA . ASP B 1 90 ? 9.289 -12.586 2.453 1 97 90 ASP B CA 1
ATOM 1710 C C . ASP B 1 90 ? 8.523 -13.109 3.664 1 97 90 ASP B C 1
ATOM 1712 O O . ASP B 1 90 ? 7.375 -13.547 3.537 1 97 90 ASP B O 1
ATOM 1716 N N . ASN B 1 91 ? 9.148 -13.148 4.887 1 97.12 91 ASN B N 1
ATOM 1717 C CA . ASN B 1 91 ? 8.445 -13.555 6.094 1 97.12 91 ASN B CA 1
ATOM 1718 C C . ASN B 1 91 ? 7.449 -12.492 6.551 1 97.12 91 ASN B C 1
ATOM 1720 O O . ASN B 1 91 ? 7.824 -11.531 7.227 1 97.12 91 ASN B O 1
ATOM 1724 N N . GLY B 1 92 ? 6.312 -12.625 6.133 1 96.62 92 GLY B N 1
ATOM 1725 C CA . GLY B 1 92 ? 5.297 -11.617 6.41 1 96.62 92 GLY B CA 1
ATOM 1726 C C . GLY B 1 92 ? 4.012 -11.844 5.637 1 96.62 92 GLY B C 1
ATOM 1727 O O . GLY B 1 92 ? 3.646 -12.984 5.34 1 96.62 92 GLY B O 1
ATOM 1728 N N . LYS B 1 93 ? 3.271 -10.719 5.391 1 98.06 93 LYS B N 1
ATOM 1729 C CA . LYS B 1 93 ? 1.947 -10.812 4.785 1 98.06 93 LYS B CA 1
ATOM 1730 C C . LYS B 1 93 ? 1.908 -10.094 3.438 1 98.06 93 LYS B C 1
ATOM 1732 O O . LYS B 1 93 ? 2.49 -9.023 3.281 1 98.06 93 LYS B O 1
ATOM 1737 N N . PHE B 1 94 ? 1.321 -10.734 2.531 1 98.56 94 PHE B N 1
ATOM 1738 C CA . PHE B 1 94 ? 1.066 -10.195 1.2 1 98.56 94 PHE B CA 1
ATOM 1739 C C . PHE B 1 94 ? -0.424 -9.961 0.986 1 98.56 94 PHE B C 1
ATOM 1741 O O . PHE B 1 94 ? -1.251 -10.773 1.417 1 98.56 94 PHE B O 1
ATOM 1748 N N . TYR B 1 95 ? -0.764 -8.922 0.297 1 98.69 95 TYR B N 1
ATOM 1749 C CA . TYR B 1 95 ? -2.166 -8.555 0.13 1 98.69 95 TYR B CA 1
ATOM 1750 C C . TYR B 1 95 ? -2.498 -8.328 -1.339 1 98.69 95 TYR B C 1
ATOM 1752 O O . TYR B 1 95 ? -1.9 -7.465 -1.992 1 98.69 95 TYR B O 1
ATOM 1760 N N . CYS B 1 96 ? -3.369 -9.125 -1.852 1 98.69 96 CYS B N 1
ATOM 1761 C CA . CYS B 1 96 ? -3.99 -8.875 -3.148 1 98.69 96 CYS B CA 1
ATOM 1762 C C . CYS B 1 96 ? -5.199 -7.957 -3.006 1 98.69 96 CYS B C 1
ATOM 1764 O O . CYS B 1 96 ? -6.16 -8.297 -2.311 1 98.69 96 CYS B O 1
ATOM 1766 N N . THR B 1 97 ? -5.18 -6.832 -3.654 1 98.31 97 THR B N 1
ATOM 1767 C CA . THR B 1 97 ? -6.184 -5.809 -3.395 1 98.31 97 THR B CA 1
ATOM 1768 C C . THR B 1 97 ? -6.875 -5.391 -4.688 1 98.31 97 THR B C 1
ATOM 1770 O O . THR B 1 97 ? -6.227 -5.219 -5.719 1 98.31 97 THR B O 1
ATOM 1773 N N . LEU B 1 98 ? -8.148 -5.242 -4.648 1 98.06 98 LEU B N 1
ATOM 1774 C CA . LEU B 1 98 ? -8.938 -4.52 -5.645 1 98.06 98 LEU B CA 1
ATOM 1775 C C . LEU B 1 98 ? -9.438 -3.195 -5.078 1 98.06 98 LEU B C 1
ATOM 1777 O O . LEU B 1 98 ? -10.148 -3.174 -4.066 1 98.06 98 LEU B O 1
ATOM 1781 N N . LEU B 1 99 ? -9.016 -2.145 -5.664 1 98.25 99 LEU B N 1
ATOM 1782 C CA . LEU B 1 99 ? -9.414 -0.798 -5.258 1 98.25 99 LEU B CA 1
ATOM 1783 C C . LEU B 1 99 ? -10.398 -0.196 -6.25 1 98.25 99 LEU B C 1
ATOM 1785 O O . LEU B 1 99 ? -10.125 -0.141 -7.453 1 98.25 99 LEU B O 1
ATOM 1789 N N . ASP B 1 100 ? -11.578 0.181 -5.801 1 97.81 100 ASP B N 1
ATOM 1790 C CA . ASP B 1 100 ? -12.484 1.024 -6.57 1 97.81 100 ASP B CA 1
ATOM 1791 C C . ASP B 1 100 ? -12.094 2.496 -6.461 1 97.81 100 ASP B C 1
ATOM 1793 O O . ASP B 1 100 ? -12.328 3.135 -5.434 1 97.81 100 ASP B O 1
ATOM 1797 N N . LYS B 1 101 ? -11.555 3.047 -7.469 1 97 101 LYS B N 1
ATOM 1798 C CA . LYS B 1 101 ? -10.977 4.383 -7.426 1 97 101 LYS B CA 1
ATOM 1799 C C . LYS B 1 101 ? -12.055 5.449 -7.27 1 97 101 LYS B C 1
ATOM 1801 O O . LYS B 1 101 ? -11.766 6.594 -6.906 1 97 101 LYS B O 1
ATOM 1806 N N . GLU B 1 102 ? -13.227 5.125 -7.605 1 94.88 102 GLU B N 1
ATOM 1807 C CA . GLU B 1 102 ? -14.312 6.094 -7.57 1 94.88 102 GLU B CA 1
ATOM 1808 C C . GLU B 1 102 ? -14.812 6.32 -6.145 1 94.88 102 GLU B C 1
ATOM 1810 O O . GLU B 1 102 ? -15.047 7.461 -5.738 1 94.88 102 GLU B O 1
ATOM 1815 N N . ASN B 1 103 ? -14.93 5.234 -5.379 1 95.5 103 ASN B N 1
ATOM 1816 C CA . ASN B 1 103 ? -15.523 5.41 -4.059 1 95.5 103 ASN B CA 1
ATOM 1817 C C . ASN B 1 103 ? -14.562 4.992 -2.949 1 95.5 103 ASN B C 1
ATOM 1819 O O . ASN B 1 103 ? -14.867 5.141 -1.765 1 95.5 103 ASN B O 1
ATOM 1823 N N . GLY B 1 104 ? -13.461 4.453 -3.295 1 96.56 104 GLY B N 1
ATOM 1824 C CA . GLY B 1 104 ? -12.414 4.16 -2.33 1 96.56 104 GLY B CA 1
ATOM 1825 C C . GLY B 1 104 ? -12.562 2.789 -1.691 1 96.56 104 GLY B C 1
ATOM 1826 O O . GLY B 1 104 ? -11.711 2.377 -0.896 1 96.56 104 GLY B O 1
ATOM 1827 N N . ALA B 1 105 ? -13.617 2.031 -2.049 1 96.62 105 ALA B N 1
ATOM 1828 C CA . ALA B 1 105 ? -13.789 0.692 -1.493 1 96.62 105 ALA B CA 1
ATOM 1829 C C . ALA B 1 105 ? -12.641 -0.222 -1.9 1 96.62 105 ALA B C 1
ATOM 1831 O O . ALA B 1 105 ? -12.18 -0.183 -3.045 1 96.62 105 ALA B O 1
ATOM 1832 N N . GLN B 1 106 ? -12.227 -0.999 -0.924 1 97.44 106 GLN B N 1
ATOM 1833 C CA . GLN B 1 106 ? -11.125 -1.924 -1.168 1 97.44 106 GLN B CA 1
ATOM 1834 C C . GLN B 1 106 ? -11.469 -3.33 -0.687 1 97.44 106 GLN B C 1
ATOM 1836 O O . GLN B 1 106 ? -11.969 -3.508 0.428 1 97.44 106 GLN B O 1
ATOM 1841 N N . LYS B 1 107 ? -11.359 -4.285 -1.624 1 97.56 107 LYS B N 1
ATOM 1842 C CA . LYS B 1 107 ? -11.43 -5.703 -1.271 1 97.56 107 LYS B CA 1
ATOM 1843 C C . LYS B 1 107 ? -10.039 -6.324 -1.216 1 97.56 107 LYS B C 1
ATOM 1845 O O . LYS B 1 107 ? -9.219 -6.113 -2.115 1 97.56 107 LYS B O 1
ATOM 1850 N N . ILE B 1 108 ? -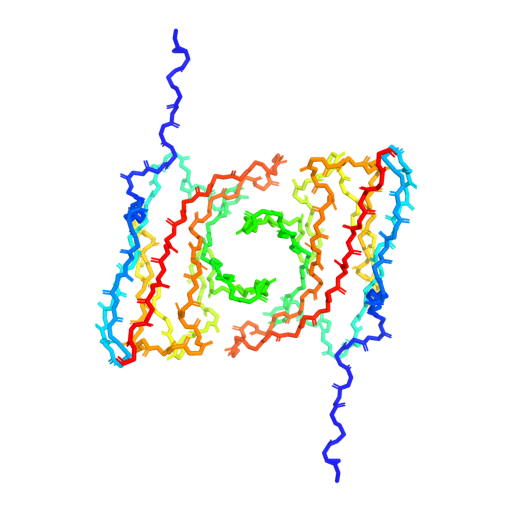9.766 -7.059 -0.094 1 97.69 108 ILE B N 1
ATOM 1851 C CA . ILE B 1 108 ? -8.398 -7.504 0.135 1 97.69 108 ILE B CA 1
ATOM 1852 C C . ILE B 1 108 ? -8.391 -9 0.459 1 97.69 108 ILE B C 1
ATOM 1854 O O . ILE B 1 108 ? -9.219 -9.477 1.241 1 97.69 108 ILE B O 1
ATOM 1858 N N . ALA B 1 109 ? -7.551 -9.695 -0.204 1 98.06 109 ALA B N 1
ATOM 1859 C CA . ALA B 1 109 ? -7.23 -11.086 0.135 1 98.06 109 ALA B CA 1
ATOM 1860 C C . ALA B 1 109 ? -5.793 -11.211 0.633 1 98.06 109 ALA B C 1
ATOM 1862 O O . ALA B 1 109 ? -4.867 -10.688 0.013 1 98.06 109 ALA B O 1
ATOM 1863 N N . GLN B 1 110 ? -5.613 -11.906 1.741 1 98.25 110 GLN B N 1
ATOM 1864 C CA . GLN B 1 110 ? -4.324 -11.938 2.424 1 98.25 110 GLN B CA 1
ATOM 1865 C C . GLN B 1 110 ? -3.637 -13.289 2.254 1 98.25 110 GLN B C 1
ATOM 1867 O O . GLN B 1 110 ? -4.289 -14.336 2.312 1 98.25 110 GLN B O 1
ATOM 1872 N N . ALA B 1 111 ? -2.375 -13.242 1.983 1 98.56 111 ALA B N 1
ATOM 1873 C CA . ALA B 1 111 ? -1.504 -14.406 2.066 1 98.56 111 ALA B CA 1
ATOM 1874 C C . ALA B 1 111 ? -0.487 -14.258 3.193 1 98.56 111 ALA B C 1
ATOM 1876 O O . ALA B 1 111 ? 0.243 -13.266 3.25 1 98.56 111 ALA B O 1
ATOM 1877 N N . THR B 1 112 ? -0.398 -15.219 4.094 1 98.19 112 THR B N 1
ATOM 1878 C CA . THR B 1 112 ? 0.641 -15.234 5.121 1 98.19 112 THR B CA 1
ATOM 1879 C C . THR B 1 112 ? 1.774 -16.172 4.727 1 98.19 112 THR B C 1
ATOM 1881 O O . THR B 1 112 ? 1.54 -17.359 4.441 1 98.19 112 THR B O 1
ATOM 1884 N N . VAL B 1 113 ? 2.943 -15.648 4.617 1 98.19 113 VAL B N 1
ATOM 1885 C CA . VAL B 1 113 ? 4.129 -16.438 4.309 1 98.19 113 VAL B CA 1
ATOM 1886 C C . VAL B 1 113 ? 5.012 -16.562 5.547 1 98.19 113 VAL B C 1
ATOM 1888 O O . VAL B 1 113 ? 5.398 -15.547 6.137 1 98.19 113 VAL B O 1
ATOM 1891 N N . VAL B 1 114 ? 5.242 -17.781 5.938 1 98.12 114 VAL B N 1
ATOM 1892 C CA . VAL B 1 114 ? 6.129 -18.078 7.059 1 98.12 114 VAL B CA 1
ATOM 1893 C C . VAL B 1 114 ? 7.383 -18.781 6.547 1 98.12 114 VAL B C 1
ATOM 1895 O O . VAL B 1 114 ? 7.312 -19.906 6.043 1 98.12 114 VAL B O 1
ATOM 1898 N N . VAL B 1 115 ? 8.445 -18.047 6.625 1 97.88 115 VAL B N 1
ATOM 1899 C CA . VAL B 1 115 ? 9.711 -18.578 6.125 1 97.88 115 VAL B CA 1
ATOM 1900 C C . VAL B 1 115 ? 10.43 -19.344 7.238 1 97.88 115 VAL B C 1
ATOM 1902 O O . VAL B 1 115 ? 10.75 -18.766 8.281 1 97.88 115 VAL B O 1
ATOM 1905 N N . MET B 1 116 ? 10.586 -20.594 6.938 1 95.75 116 MET B N 1
ATOM 1906 C CA . MET B 1 116 ? 11.281 -21.453 7.895 1 95.75 116 MET B CA 1
ATOM 1907 C C . MET B 1 116 ? 12.766 -21.516 7.582 1 95.75 116 MET B C 1
ATOM 1909 O O . MET B 1 116 ? 13.164 -21.547 6.418 1 95.75 116 MET B O 1
ATOM 1913 N N . GLY B 1 117 ? 13.758 -21.25 8.484 1 79.69 117 GLY B N 1
ATOM 1914 C CA . GLY B 1 117 ? 15.203 -21.312 8.398 1 79.69 117 GLY B CA 1
ATOM 1915 C C . GLY B 1 117 ? 15.742 -22.734 8.438 1 79.69 117 GLY B C 1
ATOM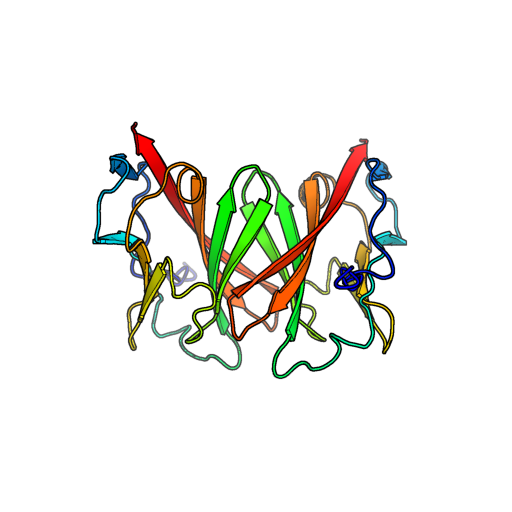 1916 O O . GLY B 1 117 ? 15.031 -23.656 8.844 1 79.69 117 GLY B O 1
#

Secondary structure (DSSP, 8-state):
------SEEE---SS-EEEETT-EEEEE--EE-GGG--TTTEEEEEEEEETTEEEE-EETTEES-TTTEEEEE-SS-EEEEEEE--HHHHSEEEEEEEEETTT--EEEEEEEEEEE-/------SEEE---SS-EEEETT-EEEEE--EE-GGG--TTTEEEEEEEEETTEEEE-EETTEES-TTTEEEEE-SSBEEEEEEE--HHHHSEEEEEEEEETTT--EEEEEEEEEEE-

Solvent-accessible surface area (backbone atoms only — not comparable to full-atom values): 12764 Å² total; per-residue (Å²): 126,83,75,80,74,64,60,59,74,40,59,34,54,89,60,65,46,76,40,49,55,60,41,59,70,48,70,45,46,29,21,50,34,75,89,63,62,51,69,91,47,30,43,39,33,39,37,34,38,40,98,86,42,77,42,77,39,34,46,69,91,46,63,22,40,60,93,49,38,43,77,50,65,60,98,57,38,55,22,40,27,38,53,55,39,37,53,95,77,48,44,30,38,36,32,46,35,41,35,34,55,83,73,34,51,69,49,77,39,57,30,42,32,44,52,41,130,126,83,75,78,75,64,59,58,74,39,60,34,54,89,59,64,47,78,39,50,56,61,41,59,68,48,69,46,45,30,21,50,33,74,88,63,63,51,68,92,48,29,44,38,32,38,36,35,38,41,96,87,42,77,42,78,38,35,44,68,92,46,63,22,41,59,93,48,37,44,79,50,65,58,98,55,38,56,23,42,27,37,52,55,39,39,52,94,77,48,42,31,37,37,33,45,34,43,34,36,54,83,73,35,51,69,51,76,37,58,32,41,33,43,53,42,131

pLDDT: mean 93.92, std 11.84, range [25.44, 98.75]

Radius of gyration: 18.02 Å; Cα contacts (8 Å, |Δi|>4): 558; chains: 2; bounding box: 62×44×42 Å